Protein AF-A0ABD5VAQ7-F1 (afdb_monomer)

pLDDT: mean 76.34, std 19.85, range [26.92, 98.38]

Organism: NCBI:txid755308

Secondary structure (DSSP, 8-state):
--TTGGGS-TTSSGGG--HHHHHHHHHHHHHHHHHHHHTT-HHHHHHHHHHHHHHHHHHS-SSTTHHHHHHHHHHTSTTGGGGS-----TT--TT-SSSS-S--TTT--SS-TT--HHHHHHHHHHTTSEEEETTEEEE-HHHHHHHHHHHHHHTTS-HHHHHHHHHHH-TT-EEEEEEPSSSS-EEEEEE-SSS--TT-EEEEHHHHHHHHHHHHHHTTSS--HHHHHHHHHHHGGG--B-TTT-PBEEEEEHHHHH-----TTPPPPEEEEETTT--EEEEPPPP-

Structure (mmCIF, N/CA/C/O backbone):
data_AF-A0ABD5VAQ7-F1
#
_entry.id   AF-A0ABD5VAQ7-F1
#
loop_
_atom_site.group_PDB
_atom_site.id
_atom_site.type_symbol
_atom_site.label_atom_id
_atom_site.label_alt_id
_atom_site.label_comp_id
_atom_site.label_asym_id
_atom_site.label_entity_id
_atom_site.label_seq_id
_atom_site.pdbx_PDB_ins_code
_atom_site.Cartn_x
_atom_site.Cartn_y
_atom_site.Cartn_z
_atom_site.occupancy
_atom_site.B_iso_or_equiv
_atom_site.auth_seq_id
_atom_site.auth_comp_id
_atom_site.auth_asym_id
_atom_site.auth_atom_id
_atom_site.pdbx_PDB_model_num
ATOM 1 N N . MET A 1 1 ? 4.720 -16.099 31.825 1.00 48.62 1 MET A N 1
ATOM 2 C CA . MET A 1 1 ? 3.509 -15.572 31.164 1.00 48.62 1 MET A CA 1
ATOM 3 C C . MET A 1 1 ? 2.303 -16.233 31.787 1.00 48.62 1 MET A C 1
ATOM 5 O O . MET A 1 1 ? 2.219 -17.456 31.768 1.00 48.62 1 MET A O 1
ATOM 9 N N . THR A 1 2 ? 1.435 -15.457 32.428 1.00 49.31 2 THR A N 1
ATOM 10 C CA . THR A 1 2 ? 0.200 -16.003 33.009 1.00 49.31 2 THR A CA 1
ATOM 11 C C . THR A 1 2 ? -0.886 -16.067 31.932 1.00 49.31 2 THR A C 1
ATOM 13 O O . THR A 1 2 ? -0.838 -15.312 30.966 1.00 49.31 2 THR A O 1
ATOM 16 N N . THR A 1 3 ? -1.884 -16.942 32.076 1.00 55.59 3 THR A N 1
ATOM 17 C CA . THR A 1 3 ? -3.045 -17.029 31.162 1.00 55.59 3 THR A CA 1
ATOM 18 C C . THR A 1 3 ? -3.798 -15.701 30.997 1.00 55.59 3 THR A C 1
ATOM 20 O O . THR A 1 3 ? -4.505 -15.516 30.010 1.00 55.59 3 THR A O 1
ATOM 23 N N . PHE A 1 4 ? -3.621 -14.760 31.929 1.00 55.28 4 PHE A N 1
ATOM 24 C CA . PHE A 1 4 ? -4.172 -13.407 31.865 1.00 55.28 4 PHE A CA 1
ATOM 25 C C . PHE A 1 4 ? -3.427 -12.476 30.898 1.00 55.28 4 PHE A C 1
ATOM 27 O O . PHE A 1 4 ? -4.066 -11.598 30.322 1.00 55.28 4 PHE A O 1
ATOM 34 N N . ASP A 1 5 ? -2.124 -12.670 30.674 1.00 55.56 5 ASP A N 1
ATOM 35 C CA . ASP A 1 5 ? -1.350 -11.839 29.737 1.00 55.56 5 ASP A CA 1
ATOM 36 C C . ASP A 1 5 ? -1.709 -12.145 28.278 1.00 55.56 5 ASP A C 1
ATOM 38 O O . ASP A 1 5 ? -1.707 -11.247 27.448 1.00 55.56 5 ASP A O 1
ATOM 42 N N . ALA A 1 6 ? -2.102 -13.386 27.972 1.00 55.81 6 ALA A N 1
ATOM 43 C CA . ALA A 1 6 ? -2.509 -13.798 26.625 1.00 55.81 6 ALA A CA 1
ATOM 44 C C . ALA A 1 6 ? -3.876 -13.233 26.188 1.00 55.81 6 ALA A C 1
ATOM 46 O O . ALA A 1 6 ? -4.187 -13.210 25.001 1.00 55.81 6 ALA A O 1
ATOM 47 N N . LEU A 1 7 ? -4.714 -12.807 27.141 1.00 56.66 7 LEU A N 1
ATOM 48 C CA . LEU A 1 7 ? -6.025 -12.204 26.868 1.00 56.66 7 LEU A CA 1
ATOM 49 C C . LEU A 1 7 ? -5.978 -10.674 26.809 1.00 56.66 7 LEU A C 1
ATOM 51 O O . LEU A 1 7 ? -6.963 -10.061 26.386 1.00 56.66 7 LEU A O 1
ATOM 55 N N . ARG A 1 8 ? -4.869 -10.069 27.250 1.00 56.34 8 ARG A N 1
ATOM 56 C CA . ARG A 1 8 ? -4.641 -8.634 27.122 1.00 56.34 8 ARG A CA 1
ATOM 57 C C . ARG A 1 8 ? -4.043 -8.325 25.768 1.00 56.34 8 ARG A C 1
ATOM 59 O O . ARG A 1 8 ? -3.054 -8.927 25.367 1.00 56.34 8 ARG A O 1
ATOM 66 N N . ASP A 1 9 ? -4.619 -7.339 25.101 1.00 59.72 9 ASP A N 1
ATOM 67 C CA . ASP A 1 9 ? -4.000 -6.772 23.914 1.00 59.72 9 ASP A CA 1
ATOM 68 C C . ASP A 1 9 ? -3.126 -5.590 24.351 1.00 59.72 9 ASP A C 1
ATOM 70 O O . ASP A 1 9 ? -3.627 -4.532 24.751 1.00 59.72 9 ASP A O 1
ATOM 74 N N . ALA A 1 10 ? -1.807 -5.799 24.341 1.00 57.81 10 ALA A N 1
ATOM 75 C CA . ALA A 1 10 ? -0.829 -4.778 24.718 1.00 57.81 10 ALA A CA 1
ATOM 76 C C . ALA A 1 10 ? -0.921 -3.532 23.819 1.00 57.81 10 ALA A C 1
ATOM 78 O O . ALA A 1 10 ? -0.565 -2.445 24.261 1.00 57.81 10 ALA A O 1
ATOM 79 N N . ARG A 1 11 ? -1.487 -3.661 22.607 1.00 55.00 11 ARG A N 1
ATOM 80 C CA . ARG A 1 11 ? -1.718 -2.540 21.684 1.00 55.00 11 ARG A CA 1
ATOM 81 C C . ARG A 1 11 ? -2.770 -1.542 22.184 1.00 55.00 11 ARG A C 1
ATOM 83 O O . ARG A 1 11 ? -2.824 -0.430 21.679 1.00 55.00 11 ARG A O 1
ATOM 90 N N . TYR A 1 12 ? -3.610 -1.918 23.157 1.00 56.81 12 TYR A N 1
ATOM 91 C CA . TYR A 1 12 ? -4.757 -1.108 23.606 1.00 56.81 12 TYR A CA 1
ATOM 92 C C . TYR A 1 12 ? -4.877 -0.972 25.136 1.00 56.81 12 TYR A C 1
ATOM 94 O O . TYR A 1 12 ? -5.880 -0.469 25.654 1.00 56.81 12 TYR A O 1
ATOM 102 N N . THR A 1 13 ? -3.876 -1.430 25.890 1.00 59.69 13 THR A N 1
ATOM 103 C CA . THR A 1 13 ? -3.848 -1.387 27.360 1.00 59.69 13 THR A CA 1
ATOM 104 C C . THR A 1 13 ? -2.543 -0.754 27.861 1.00 59.69 13 THR A C 1
ATOM 106 O O . THR A 1 13 ? -1.582 -0.630 27.112 1.00 59.69 13 THR A O 1
ATOM 109 N N . GLY A 1 14 ? -2.497 -0.296 29.118 1.00 66.69 14 GLY A N 1
ATOM 110 C CA . GLY A 1 14 ? -1.301 0.357 29.675 1.00 66.69 14 GLY A CA 1
ATOM 111 C C . GLY A 1 14 ? -1.100 1.792 29.171 1.00 66.69 14 GLY A C 1
ATOM 112 O O . GLY A 1 14 ? -2.031 2.594 29.232 1.00 66.69 14 GLY A O 1
ATOM 113 N N . GLU A 1 15 ? 0.111 2.111 28.710 1.00 52.44 15 GLU A N 1
ATOM 114 C CA . GLU A 1 15 ? 0.500 3.445 28.216 1.00 52.44 15 GLU A CA 1
ATOM 115 C C . GLU A 1 15 ? -0.078 3.754 26.826 1.00 52.44 15 GLU A C 1
ATOM 117 O O . GLU A 1 15 ? -0.405 4.901 26.540 1.00 52.44 15 GLU A O 1
ATOM 122 N N . ALA A 1 16 ? -0.345 2.726 26.013 1.00 51.47 16 ALA A N 1
ATOM 123 C CA . ALA A 1 16 ? -1.011 2.843 24.711 1.00 51.47 16 ALA A CA 1
ATOM 124 C C . ALA A 1 16 ? -2.541 3.062 24.818 1.00 51.47 16 ALA A C 1
ATOM 126 O O . ALA A 1 16 ? -3.277 2.992 23.832 1.00 51.47 16 ALA A O 1
ATOM 127 N N . ARG A 1 17 ? -3.069 3.284 26.030 1.00 68.50 17 ARG A N 1
ATOM 128 C CA . ARG A 1 17 ? -4.511 3.365 26.284 1.00 68.50 17 ARG A CA 1
ATOM 129 C C . ARG A 1 17 ? -5.067 4.757 25.991 1.00 68.50 17 ARG A C 1
ATOM 131 O O . ARG A 1 17 ? -4.785 5.722 26.697 1.00 68.50 17 ARG A O 1
ATOM 138 N N . CYS A 1 18 ? -6.011 4.833 25.056 1.00 66.56 18 CYS A N 1
ATOM 139 C CA . CYS A 1 18 ? -6.803 6.042 24.842 1.00 66.56 18 CYS A CA 1
ATOM 140 C C . CYS A 1 18 ? -7.840 6.230 25.975 1.00 66.56 18 CYS A C 1
ATOM 142 O O . CYS A 1 18 ? -8.878 5.555 26.030 1.00 66.56 18 CYS A O 1
ATOM 144 N N . TRP A 1 19 ? -7.563 7.155 26.902 1.00 65.94 19 TRP A N 1
ATOM 145 C CA . TRP A 1 19 ? -8.470 7.526 28.001 1.00 65.94 19 TRP A CA 1
ATOM 146 C C . TRP A 1 19 ? -9.845 8.040 27.528 1.00 65.94 19 TRP A C 1
ATOM 148 O O . TRP A 1 19 ? -10.851 7.589 28.084 1.00 65.94 19 TRP A O 1
ATOM 158 N N . PRO A 1 20 ? -9.937 8.892 26.487 1.00 63.72 20 PRO A N 1
ATOM 159 C CA . PRO A 1 20 ? -11.220 9.308 25.915 1.00 63.72 20 PRO A CA 1
ATOM 160 C C . PRO A 1 20 ? -12.073 8.135 25.403 1.00 63.72 20 PRO A C 1
ATOM 162 O O . PRO A 1 20 ? -13.235 7.993 25.787 1.00 63.72 20 PRO A O 1
ATOM 165 N N . CYS A 1 21 ? -11.491 7.226 24.614 1.00 63.19 21 CYS A N 1
ATOM 166 C CA . CYS A 1 21 ? -12.191 6.035 24.114 1.00 63.19 21 CYS A CA 1
ATOM 167 C C . CYS A 1 21 ? -12.618 5.091 25.246 1.00 63.19 21 CYS A C 1
ATOM 169 O O . CYS A 1 21 ? -13.691 4.487 25.189 1.00 63.19 21 CYS A O 1
ATOM 171 N N . THR A 1 22 ? -11.812 4.989 26.305 1.00 70.94 22 THR A N 1
ATOM 172 C CA . THR A 1 22 ? -12.189 4.247 27.514 1.00 70.94 22 THR A CA 1
ATOM 173 C C . THR A 1 22 ? -13.429 4.856 28.162 1.00 70.94 22 THR A C 1
ATOM 175 O O . THR A 1 22 ? -14.359 4.124 28.495 1.00 70.94 22 THR A O 1
ATOM 178 N N . ALA A 1 23 ? -13.463 6.181 28.337 1.00 72.00 23 ALA A N 1
ATOM 179 C CA . ALA A 1 23 ? -14.591 6.867 28.958 1.00 72.00 23 ALA A CA 1
ATOM 180 C C . ALA A 1 23 ? -15.890 6.626 28.178 1.00 72.00 23 ALA A C 1
ATOM 182 O O . ALA A 1 23 ? -16.901 6.264 28.777 1.00 72.00 23 ALA A O 1
ATOM 183 N N . VAL A 1 24 ? -15.848 6.720 26.845 1.00 69.44 24 VAL A N 1
ATOM 184 C CA . VAL A 1 24 ? -17.006 6.428 25.986 1.00 69.44 24 VAL A CA 1
ATOM 185 C C . VAL A 1 24 ? -17.465 4.975 26.141 1.00 69.44 24 VAL A C 1
ATOM 187 O O . VAL A 1 24 ? -18.648 4.738 26.378 1.00 69.44 24 VAL A O 1
ATOM 190 N N . ASN A 1 25 ? -16.553 3.998 26.090 1.00 77.06 25 ASN A N 1
ATOM 191 C CA . ASN A 1 25 ? -16.905 2.587 26.290 1.00 77.06 25 ASN A CA 1
ATOM 192 C C . ASN A 1 25 ? -17.536 2.332 27.673 1.00 77.06 25 ASN A C 1
ATOM 194 O O . ASN A 1 25 ? -18.518 1.597 27.776 1.00 77.06 25 ASN A O 1
ATOM 198 N N . VAL A 1 26 ? -17.020 2.966 28.732 1.00 80.19 26 VAL A N 1
ATOM 199 C CA . VAL A 1 26 ? -17.596 2.876 30.084 1.00 80.19 26 VAL A CA 1
ATOM 200 C C . VAL A 1 26 ? -18.998 3.486 30.129 1.00 80.19 26 VAL A C 1
ATOM 202 O O . VAL A 1 26 ? -19.898 2.880 30.707 1.00 80.19 26 VAL A O 1
ATOM 205 N N . VAL A 1 27 ? -19.211 4.643 29.496 1.00 80.62 27 VAL A N 1
ATOM 206 C CA . VAL A 1 27 ? -20.528 5.298 29.425 1.00 80.62 27 VAL A CA 1
ATOM 207 C C . VAL A 1 27 ? -21.538 4.431 28.675 1.00 80.62 27 VAL A C 1
ATOM 209 O O . VAL A 1 27 ? -22.662 4.270 29.146 1.00 80.62 27 VAL A O 1
ATOM 212 N N . VAL A 1 28 ? -21.141 3.816 27.558 1.00 79.50 28 VAL A N 1
ATOM 213 C CA . VAL A 1 28 ? -22.002 2.896 26.797 1.00 79.50 28 VAL A CA 1
ATOM 214 C C . VAL A 1 28 ? -22.397 1.690 27.652 1.00 79.50 28 VAL A C 1
ATOM 216 O O . VAL A 1 28 ? -23.583 1.372 27.745 1.00 79.50 28 VAL A O 1
ATOM 219 N N . VAL A 1 29 ? -21.440 1.055 28.339 1.00 82.06 29 VAL A N 1
ATOM 220 C CA . VAL A 1 29 ? -21.737 -0.058 29.260 1.00 82.06 29 VAL A CA 1
ATOM 221 C C . VAL A 1 29 ? -22.683 0.395 30.370 1.00 82.06 29 VAL A C 1
ATOM 223 O O . VAL A 1 29 ? -23.674 -0.281 30.638 1.00 82.06 29 VAL A O 1
ATOM 226 N N . ALA A 1 30 ? -22.425 1.550 30.986 1.00 84.00 30 ALA A N 1
ATOM 227 C CA . ALA A 1 30 ? -23.266 2.087 32.051 1.00 84.00 30 ALA A CA 1
ATOM 228 C C . ALA A 1 30 ? -24.702 2.364 31.575 1.00 84.00 30 ALA A C 1
ATOM 230 O O . ALA A 1 30 ? -25.651 2.036 32.286 1.00 84.00 30 ALA A O 1
ATOM 231 N N . ALA A 1 31 ? -24.876 2.901 30.364 1.00 86.25 31 ALA A N 1
ATOM 232 C CA . ALA A 1 31 ? -26.187 3.160 29.777 1.00 86.25 31 ALA A CA 1
ATOM 233 C C . ALA A 1 31 ? -26.982 1.864 29.540 1.00 86.25 31 ALA A C 1
ATOM 235 O O . ALA A 1 31 ? -28.163 1.797 29.884 1.00 86.25 31 ALA A O 1
ATOM 236 N N . VAL A 1 32 ? -26.337 0.811 29.023 1.00 83.56 32 VAL A N 1
ATOM 237 C CA . VAL A 1 32 ? -26.976 -0.503 28.821 1.00 83.56 32 VAL A CA 1
ATOM 238 C C . VAL A 1 32 ? -27.345 -1.149 30.158 1.00 83.56 32 VAL A C 1
ATOM 240 O O . VAL A 1 32 ? -28.454 -1.661 30.312 1.00 83.56 32 VAL A O 1
ATOM 243 N N . VAL A 1 33 ? -26.451 -1.094 31.150 1.00 87.62 33 VAL A N 1
ATOM 244 C CA . VAL A 1 33 ? -26.710 -1.603 32.508 1.00 87.62 33 VAL A CA 1
ATOM 245 C C . VAL A 1 33 ? -27.895 -0.876 33.143 1.00 87.62 33 VAL A C 1
ATOM 247 O O . VAL A 1 33 ? -28.777 -1.528 33.703 1.00 87.62 33 VAL A O 1
ATOM 250 N N . LEU A 1 34 ? -27.955 0.452 33.015 1.00 88.50 34 LEU A N 1
ATOM 251 C CA . LEU A 1 34 ? -29.065 1.259 33.516 1.00 88.50 34 LEU A CA 1
ATOM 252 C C . LEU A 1 34 ? -30.381 0.888 32.824 1.00 88.50 34 LEU A C 1
ATOM 254 O O . LEU A 1 34 ? -31.371 0.641 33.506 1.00 88.50 34 LEU A O 1
ATOM 258 N N . ALA A 1 35 ? -30.392 0.781 31.493 1.00 87.56 35 ALA A N 1
ATOM 259 C CA . ALA A 1 35 ? -31.581 0.391 30.739 1.00 87.56 35 ALA A CA 1
ATOM 260 C C . ALA A 1 35 ? -32.116 -0.984 31.177 1.00 87.56 35 ALA A C 1
ATOM 262 O O . ALA A 1 35 ? -33.319 -1.139 31.373 1.00 87.56 35 ALA A O 1
ATOM 263 N N . LEU A 1 36 ? -31.229 -1.961 31.397 1.00 88.25 36 LEU A N 1
ATOM 264 C CA . LEU A 1 36 ? -31.590 -3.294 31.893 1.00 88.25 36 LEU A CA 1
ATOM 265 C C . LEU A 1 36 ? -32.109 -3.274 33.336 1.00 88.25 36 LEU A C 1
ATOM 267 O O . LEU A 1 36 ? -33.030 -4.023 33.666 1.00 88.25 36 LEU A O 1
ATOM 271 N N . ALA A 1 37 ? -31.542 -2.423 34.191 1.00 85.00 37 ALA A N 1
ATOM 272 C CA . ALA A 1 37 ? -32.024 -2.238 35.555 1.00 85.00 37 ALA A CA 1
ATOM 273 C C . ALA A 1 37 ? -33.434 -1.624 35.582 1.00 85.00 37 ALA A C 1
ATOM 275 O O . ALA A 1 37 ? -34.262 -2.060 36.374 1.00 85.00 37 ALA A O 1
ATOM 276 N N . LEU A 1 38 ? -33.733 -0.682 34.677 1.00 90.44 38 LEU A N 1
ATOM 277 C CA . LEU A 1 38 ? -35.053 -0.045 34.556 1.00 90.44 38 LEU A CA 1
ATOM 278 C C . LEU A 1 38 ? -36.170 -1.002 34.102 1.00 90.44 38 LEU A C 1
ATOM 280 O O . LEU A 1 38 ? -37.341 -0.697 34.302 1.00 90.44 38 LEU A O 1
ATOM 284 N N . VAL A 1 39 ? -35.827 -2.149 33.505 1.00 91.81 39 VAL A N 1
ATOM 285 C CA . VAL A 1 39 ? -36.778 -3.208 33.108 1.00 91.81 39 VAL A CA 1
ATOM 286 C C . VAL A 1 39 ? -36.712 -4.442 34.022 1.00 91.81 39 VAL A C 1
ATOM 288 O O . VAL A 1 39 ? -37.046 -5.552 33.599 1.00 91.81 39 VAL A O 1
ATOM 291 N N . ASP A 1 40 ? -36.232 -4.267 35.259 1.00 88.44 40 ASP A N 1
ATOM 292 C CA . ASP A 1 40 ? -36.107 -5.298 36.302 1.00 88.44 40 ASP A CA 1
ATOM 293 C C . ASP A 1 40 ? -35.242 -6.519 35.914 1.00 88.44 40 ASP A C 1
ATOM 295 O O . ASP A 1 40 ? -35.338 -7.603 36.496 1.00 88.44 40 ASP A O 1
ATOM 299 N N . ARG A 1 41 ? -34.322 -6.373 34.948 1.00 89.81 41 ARG A N 1
ATOM 300 C CA . ARG A 1 41 ? -33.396 -7.439 34.509 1.00 89.81 41 ARG A CA 1
ATOM 301 C C . ARG A 1 41 ? -32.062 -7.3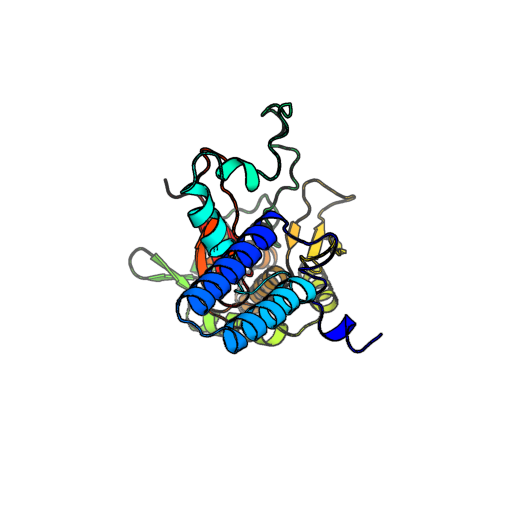91 35.256 1.00 89.81 41 ARG A C 1
ATOM 303 O O . ARG A 1 41 ? -30.995 -7.449 34.649 1.00 89.81 41 ARG A O 1
ATOM 310 N N . VAL A 1 42 ? -32.111 -7.333 36.585 1.00 84.69 42 VAL A N 1
ATOM 311 C CA . VAL A 1 42 ? -30.939 -7.071 37.447 1.00 84.69 42 VAL A CA 1
ATOM 312 C C . VAL A 1 42 ? -29.810 -8.096 37.268 1.00 84.69 42 VAL A C 1
ATOM 314 O O . VAL A 1 42 ? -28.645 -7.716 37.185 1.00 84.69 42 VAL A O 1
ATOM 317 N N . ALA A 1 43 ? -30.129 -9.388 37.141 1.00 84.69 43 ALA A N 1
ATOM 318 C CA . ALA A 1 43 ? -29.113 -10.426 36.927 1.00 84.69 43 ALA A CA 1
ATOM 319 C C . ALA A 1 43 ? -28.376 -10.261 35.584 1.00 84.69 43 ALA A C 1
ATOM 321 O O . ALA A 1 43 ? -27.159 -10.426 35.515 1.00 84.69 43 ALA A O 1
ATOM 322 N N . LEU A 1 44 ? -29.103 -9.883 34.526 1.00 82.62 44 LEU A N 1
ATOM 323 C CA . LEU A 1 44 ? -28.519 -9.607 33.215 1.00 82.62 44 LEU A CA 1
ATOM 324 C C . LEU A 1 44 ? -27.708 -8.305 33.237 1.00 82.62 44 LEU A C 1
ATOM 326 O O . LEU A 1 44 ? -26.617 -8.266 32.682 1.00 82.62 44 LEU A O 1
ATOM 330 N N . ALA A 1 45 ? -28.197 -7.272 33.929 1.00 80.31 45 ALA A N 1
ATOM 331 C CA . ALA A 1 45 ? -27.472 -6.019 34.126 1.00 80.31 45 ALA A CA 1
ATOM 332 C C . ALA A 1 45 ? -26.128 -6.251 34.839 1.00 80.31 45 ALA A C 1
ATOM 334 O O . ALA A 1 45 ? -25.101 -5.741 34.397 1.00 80.31 45 ALA A O 1
ATOM 335 N N . ALA A 1 46 ? -26.109 -7.080 35.889 1.00 83.62 46 ALA A N 1
ATOM 336 C CA . ALA A 1 46 ? -24.884 -7.453 36.594 1.00 83.62 46 ALA A CA 1
ATOM 337 C C . ALA A 1 46 ? -23.910 -8.233 35.693 1.00 83.62 46 ALA A C 1
ATOM 339 O O . ALA A 1 46 ? -22.717 -7.935 35.680 1.00 83.62 46 ALA A O 1
ATOM 340 N N . ALA A 1 47 ? -24.412 -9.184 34.896 1.00 83.94 47 ALA A N 1
ATOM 341 C CA . ALA A 1 47 ? -23.588 -9.917 33.936 1.00 83.94 47 ALA A CA 1
ATOM 342 C C . ALA A 1 47 ? -22.968 -8.982 32.882 1.00 83.94 47 ALA A C 1
ATOM 344 O O . ALA A 1 47 ? -21.765 -9.046 32.639 1.00 83.94 47 ALA A O 1
ATOM 345 N N . VAL A 1 48 ? -23.759 -8.066 32.311 1.00 84.50 48 VAL A N 1
ATOM 346 C CA . VAL A 1 48 ? -23.286 -7.070 31.334 1.00 84.50 48 VAL A CA 1
ATOM 347 C C . VAL A 1 48 ? -22.269 -6.115 31.956 1.00 84.50 48 VAL A C 1
ATOM 349 O O . VAL A 1 48 ? -21.262 -5.819 31.320 1.00 84.50 48 VAL A O 1
ATOM 352 N N . ALA A 1 49 ? -22.471 -5.677 33.201 1.00 84.38 49 ALA A N 1
ATOM 353 C CA . ALA A 1 49 ? -21.517 -4.823 33.902 1.00 84.38 49 ALA A CA 1
ATOM 354 C C . ALA A 1 49 ? -20.161 -5.520 34.097 1.00 84.38 49 ALA A C 1
ATOM 356 O O . ALA A 1 49 ? -19.121 -4.934 33.804 1.00 84.38 49 ALA A O 1
ATOM 357 N N . VAL A 1 50 ? -20.167 -6.780 34.548 1.00 85.06 50 VAL A N 1
ATOM 358 C CA . VAL A 1 50 ? -18.940 -7.561 34.776 1.00 85.06 50 VAL A CA 1
ATOM 359 C C . VAL A 1 50 ? -18.219 -7.846 33.460 1.00 85.06 50 VAL A C 1
ATOM 361 O O . VAL A 1 50 ? -17.020 -7.598 33.357 1.00 85.06 50 VAL A O 1
ATOM 364 N N . VAL A 1 51 ? -18.939 -8.319 32.440 1.00 82.69 51 VAL A N 1
ATOM 365 C CA . VAL A 1 51 ? -18.356 -8.621 31.123 1.00 82.69 51 VAL A CA 1
ATOM 366 C C . VAL A 1 51 ? -17.855 -7.348 30.442 1.00 82.69 51 VAL A C 1
ATOM 368 O O . VAL A 1 51 ? -16.746 -7.338 29.917 1.00 82.69 51 VAL A O 1
ATOM 371 N N . GLY A 1 52 ? -18.625 -6.260 30.498 1.00 79.69 52 GLY A N 1
ATOM 372 C CA . GLY A 1 52 ? -18.246 -4.965 29.939 1.00 79.69 52 GLY A CA 1
ATOM 373 C C . GLY A 1 52 ? -17.011 -4.383 30.623 1.00 79.69 52 GLY A C 1
ATOM 374 O O . GLY A 1 52 ? -16.066 -3.992 29.945 1.00 79.69 52 GLY A O 1
ATOM 375 N N . ALA A 1 53 ? -16.958 -4.398 31.957 1.00 80.31 53 ALA A N 1
ATOM 376 C CA . ALA A 1 53 ? -15.785 -3.948 32.705 1.00 80.31 53 ALA A CA 1
ATOM 377 C C . ALA A 1 53 ? -14.544 -4.802 32.398 1.00 80.31 53 ALA A C 1
ATOM 379 O O . ALA A 1 53 ? -13.461 -4.254 32.198 1.00 80.31 53 ALA A O 1
ATOM 380 N N . LEU A 1 54 ? -14.701 -6.127 32.297 1.00 79.50 54 LEU A N 1
ATOM 381 C CA . LEU A 1 54 ? -13.619 -7.031 31.900 1.00 79.50 54 LEU A CA 1
ATOM 382 C C . LEU A 1 54 ? -13.152 -6.773 30.464 1.00 79.50 54 LEU A C 1
ATOM 384 O O . LEU A 1 54 ? -11.950 -6.788 30.223 1.00 79.50 54 LEU A O 1
ATOM 388 N N . ALA A 1 55 ? -14.057 -6.485 29.527 1.00 75.56 55 ALA A N 1
ATOM 389 C CA . ALA A 1 55 ? -13.706 -6.128 28.153 1.00 75.56 55 ALA A CA 1
ATOM 390 C C . ALA A 1 55 ? -12.933 -4.798 28.091 1.00 75.56 55 ALA A C 1
ATOM 392 O O . ALA A 1 55 ? -11.851 -4.747 27.506 1.00 75.56 55 ALA A O 1
ATOM 393 N N . VAL A 1 56 ? -13.402 -3.757 28.793 1.00 75.75 56 VAL A N 1
ATOM 394 C CA . VAL A 1 56 ? -12.679 -2.476 28.919 1.00 75.75 56 VAL A CA 1
ATOM 395 C C . VAL A 1 56 ? -11.305 -2.653 29.579 1.00 75.75 56 VAL A C 1
ATOM 397 O O . VAL A 1 56 ? -10.357 -1.949 29.226 1.00 75.75 56 VAL A O 1
ATOM 400 N N . TRP A 1 57 ? -11.181 -3.561 30.551 1.00 70.56 57 TRP A N 1
ATOM 401 C CA . TRP A 1 57 ? -9.943 -3.777 31.304 1.00 70.56 57 TRP A CA 1
ATOM 402 C C . TRP A 1 57 ? -8.923 -4.657 30.569 1.00 70.56 57 TRP A C 1
ATOM 404 O O . TRP A 1 57 ? -7.729 -4.377 30.632 1.00 70.56 57 TRP A O 1
ATOM 414 N N . LEU A 1 58 ? -9.373 -5.702 29.867 1.00 68.25 58 LEU A N 1
ATOM 415 C CA . LEU A 1 58 ? -8.500 -6.624 29.131 1.00 68.25 58 LEU A CA 1
ATOM 416 C C . LEU A 1 58 ? -8.163 -6.124 27.724 1.00 68.25 58 LEU A C 1
ATOM 418 O O . LEU A 1 58 ? -7.052 -6.349 27.258 1.00 68.25 58 LEU A O 1
ATOM 422 N N . ARG A 1 59 ? -9.102 -5.461 27.042 1.00 66.00 59 ARG A N 1
ATOM 423 C CA . ARG A 1 59 ? -8.946 -5.066 25.633 1.00 66.00 59 ARG A CA 1
ATOM 424 C C . ARG A 1 59 ? -8.975 -3.564 25.387 1.00 66.00 59 ARG A C 1
ATOM 426 O O . ARG A 1 59 ? -8.667 -3.141 24.287 1.00 66.00 59 ARG A O 1
ATOM 433 N N . GLY A 1 60 ? -9.344 -2.751 26.376 1.00 61.81 60 GLY A N 1
ATOM 434 C CA . GLY A 1 60 ? -9.450 -1.297 26.203 1.00 61.81 60 GLY A CA 1
ATOM 435 C C . GLY A 1 60 ? -10.741 -0.827 25.516 1.00 61.81 60 GLY A C 1
ATOM 436 O O . GLY A 1 60 ? -11.002 0.374 25.494 1.00 61.81 60 GLY A O 1
ATOM 437 N N . TYR A 1 61 ? -11.583 -1.741 25.023 1.00 61.75 61 TYR A N 1
ATOM 438 C CA . TYR A 1 61 ? -12.844 -1.442 24.338 1.00 61.75 61 TYR A CA 1
ATOM 439 C C . TYR A 1 61 ? -13.907 -2.524 24.590 1.00 61.75 61 TYR A C 1
ATOM 441 O O . TYR A 1 61 ? -13.593 -3.685 24.851 1.00 61.75 61 TYR A O 1
ATOM 449 N N . VAL A 1 62 ? -15.181 -2.131 24.513 1.00 56.06 62 VAL A N 1
ATOM 450 C CA . VAL A 1 62 ? -16.354 -3.034 24.534 1.00 56.06 62 VAL A CA 1
ATOM 451 C C . VAL A 1 62 ? -16.940 -3.161 23.134 1.00 56.06 62 VAL A C 1
ATOM 453 O O . VAL A 1 62 ? -17.428 -4.225 22.765 1.00 56.06 62 VAL A O 1
ATOM 456 N N . VAL A 1 63 ? -16.834 -2.091 22.343 1.00 56.69 63 VAL A N 1
ATOM 457 C CA . VAL A 1 63 ? -17.168 -2.060 20.921 1.00 56.69 63 VAL A CA 1
ATOM 458 C C . VAL A 1 63 ? -15.869 -1.781 20.156 1.00 56.69 63 VAL A C 1
ATOM 460 O O . VAL A 1 63 ? -15.287 -0.711 20.357 1.00 56.69 63 VAL A O 1
ATOM 463 N N . PRO A 1 64 ? -15.366 -2.713 19.324 1.00 50.84 64 PRO A N 1
ATOM 464 C CA . PRO A 1 64 ? -14.240 -2.407 18.444 1.00 50.84 64 PRO A CA 1
ATOM 465 C C . PRO A 1 64 ? -14.606 -1.214 17.545 1.00 50.84 64 PRO A C 1
ATOM 467 O O . PRO A 1 64 ? -15.779 -0.994 17.250 1.00 50.84 64 PRO A O 1
ATOM 470 N N . PHE A 1 65 ? -13.617 -0.421 17.128 1.00 52.44 65 PHE A N 1
ATOM 471 C CA . PHE A 1 65 ? -13.814 0.776 16.293 1.00 52.44 65 PHE A CA 1
ATOM 472 C C . PHE A 1 65 ? -14.497 1.983 16.963 1.00 52.44 65 PHE A C 1
ATOM 474 O O . PHE A 1 65 ? -14.970 2.876 16.261 1.00 52.44 65 PHE A O 1
ATOM 481 N N . THR A 1 66 ? -14.478 2.109 18.301 1.00 55.41 66 THR A N 1
ATOM 482 C CA . THR A 1 66 ? -14.829 3.387 18.965 1.00 55.41 66 THR A CA 1
ATOM 483 C C . THR A 1 66 ? -14.161 4.630 18.352 1.00 55.41 66 THR A C 1
ATOM 485 O O . THR A 1 66 ? -14.859 5.631 18.235 1.00 55.41 66 THR A O 1
ATOM 488 N N . PRO A 1 67 ? -12.900 4.608 17.870 1.00 55.22 67 PRO A N 1
ATOM 489 C CA . PRO A 1 67 ? -12.309 5.754 17.168 1.00 55.22 67 PRO A CA 1
ATOM 490 C C . PRO A 1 67 ? -13.073 6.216 15.913 1.00 55.22 67 PRO A C 1
ATOM 492 O O . PRO A 1 67 ? -13.023 7.395 15.587 1.00 55.22 67 PRO A O 1
ATOM 495 N N . ARG A 1 68 ? -13.839 5.340 15.241 1.00 54.94 68 ARG A N 1
ATOM 496 C CA . ARG A 1 68 ? -14.614 5.690 14.033 1.00 54.94 68 ARG A CA 1
ATOM 497 C C . ARG A 1 68 ? -15.901 6.480 14.337 1.00 54.94 68 ARG A C 1
ATOM 499 O O . ARG A 1 68 ? -16.427 7.170 13.461 1.00 54.94 68 ARG A O 1
ATOM 506 N N . PHE A 1 69 ? -16.439 6.392 15.560 1.00 59.91 69 PHE A N 1
ATOM 507 C CA . PHE A 1 69 ? -17.713 7.042 15.925 1.00 59.91 69 PHE A CA 1
ATOM 508 C C . PHE A 1 69 ? -17.673 7.897 17.199 1.00 59.91 69 PHE A C 1
ATOM 510 O O . PHE A 1 69 ? -18.473 8.823 17.328 1.00 59.91 69 PHE A O 1
ATOM 517 N N . ALA A 1 70 ? -16.755 7.639 18.132 1.00 60.28 70 ALA A N 1
ATOM 518 C CA . ALA A 1 70 ? -16.618 8.407 19.369 1.00 60.28 70 ALA A CA 1
ATOM 519 C C . ALA A 1 70 ? -16.335 9.900 19.121 1.00 60.28 70 ALA A C 1
ATOM 521 O O . ALA A 1 70 ? -16.988 10.709 19.782 1.00 60.28 70 ALA A O 1
ATOM 522 N N . PRO A 1 71 ? -15.484 10.301 18.151 1.00 58.19 71 PRO A N 1
ATOM 523 C CA . PRO A 1 71 ? -15.291 11.717 17.838 1.00 58.19 71 PRO A CA 1
ATOM 524 C C . PRO A 1 71 ? -16.587 12.396 17.386 1.00 58.19 71 PRO A C 1
ATOM 526 O O . PRO A 1 71 ? -16.909 13.475 17.867 1.00 58.19 71 PRO A O 1
ATOM 529 N N . ARG A 1 72 ? -17.395 11.729 16.548 1.00 62.53 72 ARG A N 1
ATOM 530 C CA . ARG A 1 72 ? -18.702 12.242 16.090 1.00 62.53 72 ARG A CA 1
ATOM 531 C C . ARG A 1 72 ? -19.694 12.393 17.250 1.00 62.53 72 ARG A C 1
ATOM 533 O O . ARG A 1 72 ? -20.413 13.384 17.327 1.00 62.53 72 ARG A O 1
ATOM 540 N N . LEU A 1 73 ? -19.710 11.429 18.172 1.00 61.34 73 LEU A N 1
ATOM 541 C CA . LEU A 1 73 ? -20.583 11.456 19.349 1.00 61.34 73 LEU A CA 1
ATOM 542 C C . LEU A 1 73 ? -20.188 12.564 20.335 1.00 61.34 73 LEU A C 1
ATOM 544 O O . LEU A 1 73 ? -21.054 13.189 20.941 1.00 61.34 73 LEU A O 1
ATOM 548 N N . VAL A 1 74 ? -18.887 12.805 20.502 1.00 61.88 74 VAL A N 1
ATOM 549 C CA . VAL A 1 74 ? -18.372 13.795 21.452 1.00 61.88 74 VAL A CA 1
ATOM 550 C C . VAL A 1 74 ? -18.357 15.208 20.859 1.00 61.88 74 VAL A C 1
ATOM 552 O O . VAL A 1 74 ? -18.631 16.150 21.593 1.00 61.88 74 VAL A O 1
ATOM 555 N N . ALA A 1 75 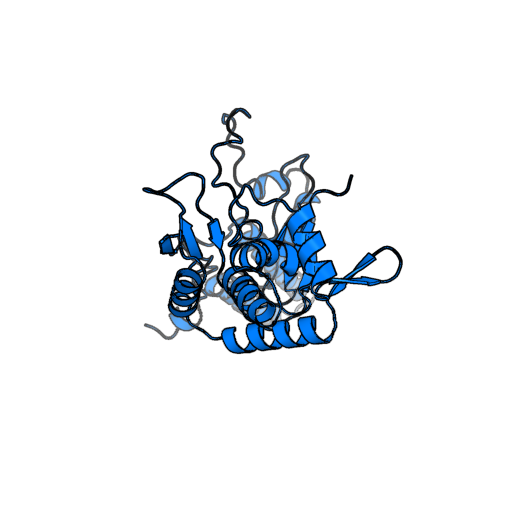? -18.154 15.370 19.548 1.00 58.78 75 ALA A N 1
ATOM 556 C CA . ALA A 1 75 ? -18.337 16.647 18.847 1.00 58.78 75 ALA A CA 1
ATOM 557 C C . ALA A 1 75 ? -19.793 17.152 18.910 1.00 58.78 75 ALA A C 1
ATOM 559 O O . ALA A 1 75 ? -20.044 18.351 18.867 1.00 58.78 75 ALA A O 1
ATOM 560 N N . ALA A 1 76 ? -20.768 16.251 19.074 1.00 61.00 76 ALA A N 1
ATOM 561 C CA . ALA A 1 76 ? -22.162 16.623 19.316 1.00 61.00 76 ALA A CA 1
ATOM 562 C C . ALA A 1 76 ? -22.417 17.179 20.737 1.00 61.00 76 ALA A C 1
ATOM 564 O O . ALA A 1 76 ? -23.501 17.701 21.007 1.00 61.00 76 ALA A O 1
ATOM 565 N N . VAL A 1 77 ? -21.445 17.074 21.653 1.00 62.00 77 VAL A N 1
ATOM 566 C CA . VAL A 1 77 ? -21.520 17.604 23.021 1.00 62.00 77 VAL A CA 1
ATOM 567 C C . VAL A 1 77 ? -20.737 18.921 23.092 1.00 62.00 77 VAL A C 1
ATOM 569 O O . VAL A 1 77 ? -19.547 18.924 22.779 1.00 62.00 77 VAL A O 1
ATOM 572 N N . PRO A 1 78 ? -21.339 20.038 23.551 1.00 55.16 78 PRO A N 1
ATOM 573 C CA . PRO A 1 78 ? -20.648 21.326 23.622 1.00 55.16 78 PRO A CA 1
ATOM 574 C C . PRO A 1 78 ? -19.328 21.244 24.408 1.00 55.16 78 PRO A C 1
ATOM 576 O O . PRO A 1 78 ? -19.336 20.952 25.606 1.00 55.16 78 PRO A O 1
ATOM 579 N N . GLY A 1 79 ? -18.195 21.515 23.747 1.00 58.72 79 GLY A N 1
ATOM 580 C CA . GLY A 1 79 ? -16.858 21.485 24.352 1.00 58.72 79 GLY A CA 1
ATOM 581 C C . GLY A 1 79 ? -16.192 20.105 24.403 1.00 58.72 79 GLY A C 1
ATOM 582 O O . GLY A 1 79 ? -15.090 19.992 24.944 1.00 58.72 79 GLY A O 1
ATOM 583 N N . GLY A 1 80 ? -16.824 19.072 23.841 1.00 55.53 80 GLY A N 1
ATOM 584 C CA . GLY A 1 80 ? -16.280 17.717 23.774 1.00 55.53 80 GLY A CA 1
ATOM 585 C C . GLY A 1 80 ? -15.078 17.581 22.834 1.00 55.53 80 GLY A C 1
ATOM 586 O O . GLY A 1 80 ? -14.198 16.759 23.078 1.00 55.53 80 GLY A O 1
ATOM 587 N N . GLU A 1 81 ? -14.980 18.433 21.815 1.00 57.94 81 GLU A N 1
ATOM 588 C CA . GLU A 1 81 ? -13.857 18.470 20.867 1.00 57.94 81 GLU A CA 1
ATOM 589 C C . GLU A 1 81 ? -12.479 18.655 21.531 1.00 57.94 81 GLU A C 1
ATOM 591 O O . GLU A 1 81 ? -11.488 18.099 21.067 1.00 57.94 81 GLU A O 1
ATOM 596 N N . ARG A 1 82 ? -12.412 19.324 22.690 1.00 58.06 82 ARG A N 1
ATOM 597 C CA . ARG A 1 82 ? -11.163 19.515 23.454 1.00 58.06 82 ARG A CA 1
ATOM 598 C C . ARG A 1 82 ? -10.640 18.245 24.126 1.00 58.06 82 ARG A C 1
ATOM 600 O O . ARG A 1 82 ? -9.490 18.209 24.544 1.00 58.06 82 ARG A O 1
ATOM 607 N N . LEU A 1 83 ? -11.480 17.220 24.283 1.00 54.91 83 LEU A N 1
ATOM 608 C CA . LEU A 1 83 ? -11.099 15.952 24.918 1.00 54.91 83 LEU A CA 1
ATOM 609 C C . LEU A 1 83 ? -10.334 15.023 23.965 1.00 54.91 83 LEU A C 1
ATOM 611 O O . LEU A 1 83 ? -9.697 14.082 24.434 1.00 54.91 83 LEU A O 1
ATOM 615 N N . PHE A 1 84 ? -10.401 15.290 22.658 1.00 55.12 84 PHE A N 1
ATOM 616 C CA . PHE A 1 84 ? -9.691 14.560 21.601 1.00 55.12 84 PHE A CA 1
ATOM 617 C C . PHE A 1 84 ? -8.598 15.404 20.932 1.00 55.12 84 PHE A C 1
ATOM 619 O O . PHE A 1 84 ? -7.950 14.936 20.001 1.00 55.12 84 PHE A O 1
ATOM 626 N N . ASP A 1 85 ? -8.372 16.629 21.414 1.00 53.16 85 ASP A N 1
ATOM 627 C CA . ASP A 1 85 ? -7.292 17.498 20.957 1.00 53.16 85 ASP A CA 1
ATOM 628 C C . ASP A 1 85 ? -5.958 16.978 21.511 1.00 53.16 85 ASP A C 1
ATOM 630 O O . ASP A 1 85 ? -5.490 17.348 22.592 1.00 53.16 85 ASP A O 1
ATOM 634 N N . HIS A 1 86 ? -5.359 16.038 20.785 1.00 46.50 86 HIS A N 1
ATOM 635 C CA . HIS A 1 86 ? -4.000 15.586 21.029 1.00 46.50 86 HIS A CA 1
ATOM 636 C C . HIS A 1 86 ? -3.008 16.606 20.446 1.00 46.50 86 HIS A C 1
ATOM 638 O O . HIS A 1 86 ? -2.310 16.333 19.480 1.00 46.50 86 HIS A O 1
ATOM 644 N N . GLY A 1 87 ? -2.922 17.778 21.083 1.00 37.78 87 GLY A N 1
ATOM 645 C CA . GLY A 1 87 ? -1.715 18.601 21.078 1.00 37.78 87 GLY A CA 1
ATOM 646 C C . GLY A 1 87 ? -1.623 19.734 20.055 1.00 37.78 87 GLY A C 1
ATOM 647 O O . GLY A 1 87 ? -0.637 19.803 19.332 1.00 37.78 87 GLY A O 1
ATOM 648 N N . ASN A 1 88 ? -2.497 20.740 20.140 1.00 34.84 88 ASN A N 1
ATOM 649 C CA . ASN A 1 88 ? -2.020 22.125 20.055 1.00 34.84 88 ASN A CA 1
ATOM 650 C C . ASN A 1 88 ? -1.743 22.645 21.471 1.00 34.84 88 ASN A C 1
ATOM 652 O O . ASN A 1 88 ? -2.576 23.298 22.099 1.00 34.84 88 ASN A O 1
ATOM 656 N N . ALA A 1 89 ? -0.552 22.351 21.999 1.00 30.25 89 ALA A N 1
ATOM 657 C CA . ALA A 1 89 ? -0.039 23.141 23.112 1.00 30.25 89 ALA A CA 1
ATOM 658 C C . ALA A 1 89 ? 0.076 24.603 22.625 1.00 30.25 89 ALA A C 1
ATOM 660 O O . ALA A 1 89 ? 0.713 24.836 21.594 1.00 30.25 89 ALA A O 1
ATOM 661 N N . PRO A 1 90 ? -0.539 25.591 23.300 1.00 30.61 90 PRO A N 1
ATOM 662 C CA . PRO A 1 90 ? -0.464 26.977 22.858 1.00 30.61 90 PRO A CA 1
ATOM 663 C C . PRO A 1 90 ? 0.987 27.447 23.006 1.00 30.61 90 PRO A C 1
ATOM 665 O O . PRO A 1 90 ? 1.485 27.569 24.125 1.00 30.61 90 PRO A O 1
ATOM 668 N N . GLY A 1 91 ? 1.673 27.652 21.878 1.00 31.03 91 GLY A N 1
ATOM 669 C CA . GLY A 1 91 ? 3.070 28.096 21.845 1.00 31.03 91 GLY A CA 1
ATOM 670 C C . GLY A 1 91 ? 3.979 27.445 20.797 1.00 31.03 91 GLY A C 1
ATOM 671 O O . GLY A 1 91 ? 5.168 27.741 20.805 1.00 31.03 91 GLY A O 1
ATOM 672 N N . ARG A 1 92 ? 3.482 26.576 19.905 1.00 27.95 92 ARG A N 1
ATOM 673 C CA . ARG A 1 92 ? 4.214 26.259 18.667 1.00 27.95 92 ARG A CA 1
ATOM 674 C C . ARG A 1 92 ? 3.665 27.105 17.535 1.00 27.95 92 ARG A C 1
ATOM 676 O O . ARG A 1 92 ? 2.609 26.818 16.977 1.00 27.95 92 ARG A O 1
ATOM 683 N N . ASP A 1 93 ? 4.380 28.188 17.283 1.00 26.92 93 ASP A N 1
ATOM 684 C CA . ASP A 1 93 ? 4.166 29.055 16.144 1.00 26.92 93 ASP A CA 1
ATOM 685 C C . ASP A 1 93 ? 4.270 28.255 14.842 1.00 26.92 93 ASP A C 1
ATOM 687 O O . ASP A 1 93 ? 5.018 27.285 14.714 1.00 26.92 93 ASP A O 1
ATOM 691 N N . ARG A 1 94 ? 3.457 28.676 13.881 1.00 31.22 94 ARG A N 1
ATOM 692 C CA . ARG A 1 94 ? 3.189 28.060 12.580 1.00 31.22 94 ARG A CA 1
ATOM 693 C C . ARG A 1 94 ? 4.345 28.280 11.587 1.00 31.22 94 ARG A C 1
ATOM 695 O O . ARG A 1 94 ? 4.096 28.560 10.420 1.00 31.22 94 ARG A O 1
ATOM 702 N N . GLU A 1 95 ? 5.586 28.202 12.068 1.00 27.45 95 GLU A N 1
ATOM 703 C CA . GLU A 1 95 ? 6.804 28.563 11.325 1.00 27.45 95 GLU A CA 1
ATOM 704 C C . GLU A 1 95 ? 7.792 27.393 11.149 1.00 27.45 95 GLU A C 1
ATOM 706 O O . GLU A 1 95 ? 8.849 27.561 10.558 1.00 27.45 95 GLU A O 1
ATOM 711 N N . THR A 1 96 ? 7.425 26.181 11.572 1.00 31.09 96 THR A N 1
ATOM 712 C CA . THR A 1 96 ? 8.175 24.945 11.290 1.00 31.09 96 THR A CA 1
ATOM 713 C C . THR A 1 96 ? 7.252 23.879 10.703 1.00 31.09 96 THR A C 1
ATOM 715 O O . THR A 1 96 ? 6.896 22.896 11.346 1.00 31.09 96 THR A O 1
ATOM 718 N N . ALA A 1 97 ? 6.825 24.096 9.457 1.00 32.44 97 ALA A N 1
ATOM 719 C CA . ALA A 1 97 ? 6.248 23.038 8.621 1.00 32.44 97 ALA A CA 1
ATOM 720 C C . ALA A 1 97 ? 7.332 22.174 7.934 1.00 32.44 97 ALA A C 1
ATOM 722 O O . ALA A 1 97 ? 6.997 21.159 7.338 1.00 32.44 97 ALA A O 1
ATOM 723 N N . ASP A 1 98 ? 8.613 22.542 8.068 1.00 29.02 98 ASP A N 1
ATOM 724 C CA . ASP A 1 98 ? 9.763 21.852 7.456 1.00 29.02 98 ASP A CA 1
ATOM 725 C C . ASP A 1 98 ? 10.443 20.805 8.367 1.00 29.02 98 ASP A C 1
ATOM 727 O O . ASP A 1 98 ? 11.371 20.132 7.931 1.00 29.02 98 ASP A O 1
ATOM 731 N N . ASP A 1 99 ? 9.988 20.631 9.616 1.00 30.31 99 ASP A N 1
ATOM 732 C CA . ASP A 1 99 ? 10.645 19.760 10.616 1.00 30.31 99 ASP A CA 1
ATOM 733 C C . ASP A 1 99 ? 9.811 18.526 11.032 1.00 30.31 99 ASP A C 1
ATOM 735 O O . ASP A 1 99 ? 10.128 17.849 12.014 1.00 30.31 99 ASP A O 1
ATOM 739 N N . ALA A 1 100 ? 8.736 18.199 10.306 1.00 29.20 100 ALA A N 1
ATOM 740 C CA . ALA A 1 100 ? 8.134 16.866 10.387 1.00 29.20 100 ALA A CA 1
ATOM 741 C C . ALA A 1 100 ? 8.926 15.920 9.466 1.00 29.20 100 ALA A C 1
ATOM 743 O O . ALA A 1 100 ? 9.275 16.347 8.364 1.00 29.20 100 ALA A O 1
ATOM 744 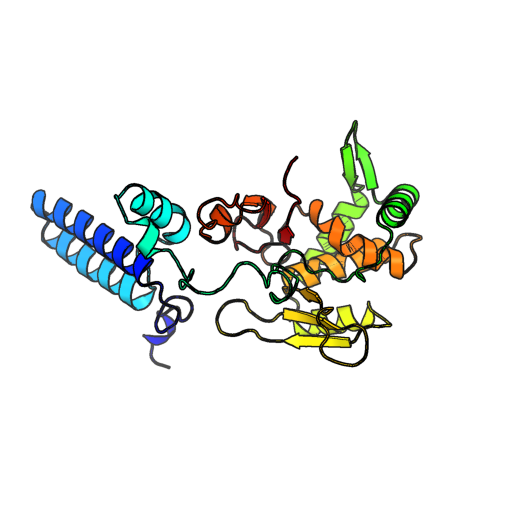N N . PRO A 1 101 ? 9.212 14.657 9.847 1.00 32.06 101 PRO A N 1
ATOM 745 C CA . PRO A 1 101 ? 9.770 13.700 8.898 1.00 32.06 101 PRO A CA 1
ATOM 746 C C . PRO A 1 101 ? 8.850 13.661 7.672 1.00 32.06 101 PRO A C 1
ATOM 748 O O . PRO A 1 101 ? 7.658 13.364 7.778 1.00 32.06 101 PRO A O 1
ATOM 751 N N . ALA A 1 102 ? 9.394 14.088 6.533 1.00 32.62 102 ALA A N 1
ATOM 752 C CA . ALA A 1 102 ? 8.670 14.236 5.285 1.00 32.62 102 ALA A CA 1
ATOM 753 C C . ALA A 1 102 ? 8.214 12.854 4.801 1.00 32.62 102 ALA A C 1
ATOM 755 O O . ALA A 1 102 ? 8.993 12.091 4.235 1.00 32.62 102 ALA A O 1
ATOM 756 N N . GLY A 1 103 ? 6.951 12.540 5.075 1.00 39.03 103 GLY A N 1
ATOM 757 C CA . GLY A 1 103 ? 6.278 11.331 4.628 1.00 39.03 103 GLY A CA 1
ATOM 758 C C . GLY A 1 103 ? 5.256 10.875 5.656 1.00 39.03 103 GLY A C 1
ATOM 759 O O . GLY A 1 103 ? 5.578 10.216 6.642 1.00 39.03 103 GLY A O 1
ATOM 760 N N . THR A 1 104 ? 3.977 11.163 5.414 1.00 49.62 104 THR A N 1
ATOM 761 C CA . THR A 1 104 ? 2.941 10.330 6.028 1.00 49.62 104 THR A CA 1
ATOM 762 C C . THR A 1 104 ? 3.208 8.887 5.567 1.00 49.62 104 THR A C 1
ATOM 764 O O . THR A 1 104 ? 3.560 8.687 4.415 1.00 49.62 104 THR A O 1
ATOM 767 N N . ALA A 1 105 ? 3.090 7.875 6.435 1.00 50.91 105 ALA A N 1
ATOM 768 C CA . ALA A 1 105 ? 3.403 6.454 6.162 1.00 50.91 105 ALA A CA 1
ATOM 769 C C . ALA A 1 105 ? 2.870 5.813 4.841 1.00 50.91 105 ALA A C 1
ATOM 771 O O . ALA A 1 105 ? 3.138 4.641 4.602 1.00 50.91 105 ALA A O 1
ATOM 772 N N . GLY A 1 106 ? 2.084 6.531 4.023 1.00 55.47 106 GLY A N 1
ATOM 773 C CA . GLY A 1 106 ? 1.663 6.125 2.676 1.00 55.47 106 GLY A CA 1
ATOM 774 C C . GLY A 1 106 ? 2.284 6.921 1.513 1.00 55.47 106 GLY A C 1
ATOM 775 O O . GLY A 1 106 ? 2.067 6.534 0.374 1.00 55.47 106 GLY A O 1
ATOM 776 N N . ASP A 1 107 ? 3.038 7.993 1.758 1.00 70.50 107 ASP A N 1
ATOM 777 C CA . ASP A 1 107 ? 3.573 8.897 0.721 1.00 70.50 107 ASP A CA 1
ATOM 778 C C . ASP A 1 107 ? 5.040 8.591 0.355 1.00 70.50 107 ASP A C 1
ATOM 780 O O . ASP A 1 107 ? 5.484 8.778 -0.777 1.00 70.50 107 ASP A O 1
ATOM 784 N N . ALA A 1 108 ? 5.794 8.012 1.297 1.00 83.31 108 ALA A N 1
ATOM 785 C CA . ALA A 1 108 ? 7.131 7.499 1.014 1.00 83.31 108 ALA A CA 1
ATOM 786 C C . ALA A 1 108 ? 7.082 6.427 -0.093 1.00 83.31 108 ALA A C 1
ATOM 788 O O . ALA A 1 108 ? 6.160 5.607 -0.134 1.00 83.31 108 ALA A O 1
ATOM 789 N N . ASN A 1 109 ? 8.080 6.438 -0.979 1.00 88.06 109 ASN A N 1
ATOM 790 C CA . ASN A 1 109 ? 8.247 5.476 -2.068 1.00 88.06 109 ASN A CA 1
ATOM 791 C C . ASN A 1 109 ? 9.732 5.147 -2.302 1.00 88.06 109 ASN A C 1
ATOM 793 O O . ASN A 1 109 ? 10.630 5.816 -1.787 1.00 88.06 109 ASN A O 1
ATOM 797 N N . LEU A 1 110 ? 9.986 4.097 -3.078 1.00 89.00 110 LEU A N 1
ATOM 798 C CA . LEU A 1 110 ? 11.305 3.641 -3.490 1.00 89.00 110 LEU A CA 1
ATOM 799 C C . LEU A 1 110 ? 11.977 4.605 -4.461 1.00 89.00 110 LEU A C 1
ATOM 801 O O . LEU A 1 110 ? 13.179 4.471 -4.647 1.00 89.00 110 LEU A O 1
ATOM 805 N N . ALA A 1 111 ? 11.282 5.542 -5.100 1.00 85.88 111 ALA A N 1
ATOM 806 C CA . ALA A 1 111 ? 11.880 6.412 -6.104 1.00 85.88 111 ALA A CA 1
ATOM 807 C C . ALA A 1 111 ? 12.737 7.535 -5.481 1.00 85.88 111 ALA A C 1
ATOM 809 O O . ALA A 1 111 ? 12.512 7.953 -4.343 1.00 85.88 111 ALA A O 1
ATOM 810 N N . PRO A 1 112 ? 13.766 8.036 -6.190 1.00 79.81 112 PRO A N 1
ATOM 811 C CA . PRO A 1 112 ? 14.373 9.328 -5.876 1.00 79.81 112 PRO A CA 1
ATOM 812 C C . PRO A 1 112 ? 13.346 10.469 -5.979 1.00 79.81 112 PRO A C 1
ATOM 814 O O . PRO A 1 112 ? 12.341 10.351 -6.676 1.00 79.81 112 PRO A O 1
ATOM 817 N N . ARG A 1 113 ? 13.596 11.601 -5.309 1.00 72.50 113 ARG A N 1
ATOM 818 C CA . ARG A 1 113 ? 12.649 12.736 -5.291 1.00 72.50 113 ARG A CA 1
ATOM 819 C C . ARG A 1 113 ? 12.611 13.547 -6.592 1.00 72.50 113 ARG A C 1
ATOM 821 O O . ARG A 1 113 ? 11.673 14.303 -6.799 1.00 72.50 113 ARG A O 1
ATOM 828 N N . ASP A 1 114 ? 13.622 13.421 -7.440 1.00 74.31 114 ASP A N 1
ATOM 829 C CA . ASP A 1 114 ? 13.853 14.216 -8.652 1.00 74.31 114 ASP A CA 1
ATOM 830 C C . ASP A 1 114 ? 13.524 13.459 -9.950 1.00 74.31 114 ASP A C 1
ATOM 832 O O . ASP A 1 114 ? 14.094 13.720 -11.008 1.00 74.31 114 ASP A O 1
ATOM 836 N N . VAL A 1 115 ? 12.585 12.517 -9.874 1.00 81.50 115 VAL A N 1
ATOM 837 C CA . VAL A 1 115 ? 12.130 11.730 -11.023 1.00 81.50 115 VAL A CA 1
ATOM 838 C C . VAL A 1 115 ? 11.240 12.560 -11.951 1.00 81.50 115 VAL A C 1
ATOM 840 O O . VAL A 1 115 ? 10.320 13.249 -11.514 1.00 81.50 115 VAL A O 1
ATOM 843 N N . ASP A 1 116 ? 11.475 12.434 -13.257 1.00 87.00 116 ASP A N 1
ATOM 844 C CA . ASP A 1 116 ? 10.599 12.979 -14.292 1.00 87.00 116 ASP A CA 1
ATOM 845 C C . ASP A 1 116 ? 9.347 12.096 -14.448 1.00 87.00 116 ASP A C 1
ATOM 847 O O . ASP A 1 116 ? 9.384 11.006 -15.034 1.00 87.00 116 ASP A O 1
ATOM 851 N N . ALA A 1 117 ? 8.232 12.557 -13.876 1.00 86.44 117 ALA A N 1
ATOM 852 C CA . ALA A 1 117 ? 6.961 11.839 -13.886 1.00 86.44 117 ALA A CA 1
ATOM 853 C C . ALA A 1 117 ? 6.362 11.706 -15.298 1.00 86.44 117 ALA A C 1
ATOM 855 O O . ALA A 1 117 ? 5.778 10.667 -15.609 1.00 86.44 117 ALA A O 1
ATOM 856 N N . GLU A 1 118 ? 6.528 12.714 -16.162 1.00 86.81 118 GLU A N 1
ATOM 857 C CA . GLU A 1 118 ? 5.998 12.695 -17.531 1.00 86.81 118 GLU A CA 1
ATOM 858 C C . GLU A 1 118 ? 6.778 11.695 -18.389 1.00 86.81 118 GLU A C 1
ATOM 860 O O . GLU A 1 118 ? 6.176 10.865 -19.073 1.00 86.81 118 GLU A O 1
ATOM 865 N N . ALA A 1 119 ? 8.111 11.696 -18.280 1.00 90.19 119 ALA A N 1
ATOM 866 C CA . ALA A 1 119 ? 8.952 10.707 -18.952 1.00 90.19 119 ALA A CA 1
ATOM 867 C C . ALA A 1 119 ? 8.666 9.277 -18.463 1.00 90.19 119 ALA A C 1
ATOM 869 O O . ALA A 1 119 ? 8.603 8.348 -19.269 1.00 90.19 119 ALA A O 1
ATOM 870 N N . THR A 1 120 ? 8.450 9.098 -17.154 1.00 93.00 120 THR A N 1
ATOM 871 C CA . THR A 1 120 ? 8.106 7.792 -16.569 1.00 93.00 120 THR A CA 1
ATOM 872 C C . THR A 1 120 ? 6.766 7.288 -17.103 1.00 93.00 120 THR A C 1
ATOM 874 O O . THR A 1 120 ? 6.679 6.147 -17.552 1.00 93.00 120 THR A O 1
ATOM 877 N N . LEU A 1 121 ? 5.732 8.136 -17.118 1.00 90.06 121 LEU A N 1
ATOM 878 C CA . LEU A 1 121 ? 4.424 7.773 -17.661 1.00 90.06 121 LEU A CA 1
ATOM 879 C C . LEU A 1 121 ? 4.498 7.457 -19.161 1.00 90.06 121 LEU A C 1
ATOM 881 O O . LEU A 1 121 ? 3.942 6.450 -19.593 1.00 90.06 121 LEU A O 1
ATOM 885 N N . GLY A 1 122 ? 5.216 8.272 -19.940 1.00 90.56 122 GLY A N 1
ATOM 886 C CA . GLY A 1 122 ? 5.433 8.028 -21.367 1.00 90.56 122 GLY A CA 1
ATOM 887 C C . GLY A 1 122 ? 6.065 6.660 -21.627 1.00 90.56 122 GLY A C 1
ATOM 888 O O . GLY A 1 122 ? 5.558 5.895 -22.443 1.00 90.56 122 GLY A O 1
ATOM 889 N N . ALA A 1 123 ? 7.093 6.297 -20.855 1.00 95.75 123 ALA A N 1
ATOM 890 C CA . ALA A 1 123 ? 7.735 4.990 -20.956 1.00 95.75 123 ALA A CA 1
ATOM 891 C C . ALA A 1 123 ? 6.790 3.827 -20.594 1.00 95.75 123 ALA A C 1
ATOM 893 O O . ALA A 1 123 ? 6.806 2.797 -21.264 1.00 95.75 123 ALA A O 1
ATOM 894 N N . LEU A 1 124 ? 5.939 3.979 -19.570 1.00 95.44 124 LEU A N 1
ATOM 895 C CA . LEU A 1 124 ? 4.941 2.960 -19.211 1.00 95.44 124 LEU A CA 1
ATOM 896 C C . LEU A 1 124 ? 3.882 2.769 -20.304 1.00 95.44 124 LEU A C 1
ATOM 898 O O . LEU A 1 124 ? 3.447 1.640 -20.541 1.00 95.44 124 LEU A O 1
ATOM 902 N N . VAL A 1 125 ? 3.476 3.853 -20.968 1.00 95.12 125 VAL A N 1
ATOM 903 C CA . VAL A 1 125 ? 2.547 3.803 -22.104 1.00 95.12 125 VAL A CA 1
ATOM 904 C C . VAL A 1 125 ? 3.205 3.137 -23.312 1.00 95.12 125 VAL A C 1
ATOM 906 O O . VAL A 1 125 ? 2.625 2.220 -23.892 1.00 95.12 125 VAL A O 1
ATOM 909 N N . ASP A 1 126 ? 4.435 3.526 -23.654 1.00 95.25 126 ASP A N 1
ATOM 910 C CA . ASP A 1 126 ? 5.191 2.936 -24.766 1.00 95.25 126 ASP A CA 1
ATOM 911 C C . ASP A 1 126 ? 5.468 1.437 -24.546 1.00 95.25 126 ASP A C 1
ATOM 913 O O . ASP A 1 126 ? 5.416 0.643 -25.488 1.00 95.25 126 ASP A O 1
ATOM 917 N N . ALA A 1 127 ? 5.700 1.031 -23.294 1.00 96.19 127 ALA A N 1
ATOM 918 C CA . ALA A 1 127 ? 5.897 -0.362 -22.895 1.00 96.19 127 ALA A CA 1
ATOM 919 C C . ALA A 1 127 ? 4.593 -1.179 -22.785 1.00 96.19 127 ALA A C 1
ATOM 921 O O . ALA A 1 127 ? 4.650 -2.373 -22.473 1.00 96.19 127 ALA A O 1
ATOM 922 N N . GLY A 1 128 ? 3.429 -0.557 -23.012 1.00 95.12 128 GLY A N 1
ATOM 923 C CA . GLY A 1 128 ? 2.117 -1.202 -22.925 1.00 95.12 128 GLY A CA 1
ATOM 924 C C . GLY A 1 128 ? 1.709 -1.611 -21.509 1.00 95.12 128 GLY A C 1
ATOM 925 O O . GLY A 1 128 ? 0.842 -2.461 -21.356 1.00 95.12 128 GLY A O 1
ATOM 926 N N . VAL A 1 129 ? 2.337 -1.040 -20.479 1.00 97.00 129 VAL A N 1
ATOM 927 C CA . VAL A 1 129 ? 1.989 -1.275 -19.068 1.00 97.00 129 VAL A CA 1
ATOM 928 C C . VAL A 1 129 ? 0.748 -0.474 -18.688 1.00 97.00 129 VAL A C 1
ATOM 930 O O . VAL A 1 129 ? -0.135 -0.974 -17.990 1.00 97.00 129 VAL A O 1
ATOM 933 N N . VAL A 1 130 ? 0.687 0.774 -19.155 1.00 94.88 130 VAL A N 1
ATOM 934 C CA . VAL A 1 130 ? -0.452 1.676 -18.981 1.00 94.88 130 VAL A CA 1
ATOM 935 C C . VAL A 1 130 ? -1.117 1.876 -20.335 1.00 94.88 130 VAL A C 1
ATOM 937 O O . VAL A 1 130 ? -0.464 2.219 -21.318 1.00 94.88 130 VAL A O 1
ATOM 940 N N . VAL A 1 131 ? -2.429 1.677 -20.387 1.00 92.44 131 VAL A N 1
ATOM 941 C CA . VAL A 1 131 ? -3.234 1.757 -21.603 1.00 92.44 131 VAL A CA 1
ATOM 942 C C . VAL A 1 131 ? -4.369 2.773 -21.441 1.00 92.44 131 VAL A C 1
ATOM 944 O O . VAL A 1 131 ? -4.905 2.941 -20.342 1.00 92.44 131 VAL A O 1
ATOM 947 N N . PRO A 1 132 ? -4.758 3.473 -22.520 1.00 87.69 132 PRO A N 1
ATOM 948 C CA . PRO A 1 132 ? -5.885 4.396 -22.481 1.00 87.69 132 PRO A CA 1
ATOM 949 C C . PRO A 1 132 ? -7.215 3.644 -22.344 1.00 87.69 132 PRO A C 1
ATOM 951 O O . PRO A 1 132 ? -7.478 2.678 -23.064 1.00 87.69 132 PRO A O 1
ATOM 954 N N . ALA A 1 133 ? -8.085 4.146 -21.472 1.00 83.44 133 ALA A N 1
ATOM 955 C CA . ALA A 1 133 ? -9.419 3.628 -21.204 1.00 83.44 133 ALA A CA 1
ATOM 956 C C . ALA A 1 133 ? -10.446 4.770 -21.259 1.00 83.44 133 ALA A C 1
ATOM 958 O O . ALA A 1 133 ? -10.892 5.304 -20.247 1.00 83.44 133 ALA A O 1
ATOM 959 N N . GLY A 1 134 ? -10.825 5.167 -22.475 1.00 86.81 134 GLY A N 1
ATOM 960 C CA . GLY A 1 134 ? -11.662 6.352 -22.669 1.00 86.81 134 GLY A CA 1
ATOM 961 C C . GLY A 1 134 ? -10.869 7.629 -22.393 1.00 86.81 134 GLY A C 1
ATOM 962 O O . GLY A 1 134 ? -9.900 7.895 -23.100 1.00 86.81 134 GLY A O 1
ATOM 963 N N . GLU A 1 135 ? -11.304 8.412 -21.404 1.00 81.75 135 GLU A N 1
ATOM 964 C CA . GLU A 1 135 ? -10.605 9.624 -20.940 1.00 81.75 135 GLU A CA 1
ATOM 965 C C . GLU A 1 135 ? -9.615 9.333 -19.796 1.00 81.75 135 GLU A C 1
ATOM 967 O O . GLU A 1 135 ? -8.824 10.205 -19.446 1.00 81.75 135 GLU A O 1
ATOM 972 N N . ASP A 1 136 ? -9.618 8.103 -19.270 1.00 85.06 136 ASP A N 1
ATOM 973 C CA . ASP A 1 136 ? -8.786 7.672 -18.147 1.00 85.06 136 ASP A CA 1
ATOM 974 C C . ASP A 1 136 ? -7.627 6.764 -18.595 1.00 85.06 136 ASP A C 1
ATOM 976 O O . ASP A 1 136 ? -7.548 6.307 -19.741 1.00 85.06 136 ASP A O 1
ATOM 980 N N . LEU A 1 137 ? -6.726 6.471 -17.657 1.00 87.19 137 LEU A N 1
ATOM 981 C CA . LEU A 1 137 ? -5.643 5.502 -17.812 1.00 87.19 137 LEU A CA 1
ATOM 982 C C . LEU A 1 137 ? -5.918 4.266 -16.957 1.00 87.19 137 LEU A C 1
ATOM 984 O O . LEU A 1 137 ? -6.405 4.366 -15.832 1.00 87.19 137 LEU A O 1
ATOM 988 N N . GLN A 1 138 ? -5.577 3.095 -17.483 1.00 91.19 138 GLN A N 1
ATOM 989 C CA . GLN A 1 138 ? -5.669 1.821 -16.776 1.00 91.19 138 GLN A CA 1
ATOM 990 C C . GLN A 1 138 ? -4.381 1.026 -16.954 1.00 91.19 138 GLN A C 1
ATOM 992 O O . GLN A 1 138 ? -3.643 1.224 -17.915 1.00 91.19 138 GLN A O 1
ATOM 997 N N . LEU A 1 139 ? -4.120 0.100 -16.036 1.00 95.56 139 LEU A N 1
ATOM 998 C CA . LEU A 1 139 ? -3.109 -0.926 -16.266 1.00 95.56 139 LEU A CA 1
ATOM 999 C C . LEU A 1 139 ? -3.598 -1.920 -17.315 1.00 95.56 139 LEU A C 1
ATOM 1001 O O . LEU A 1 139 ? -4.776 -2.290 -17.311 1.00 95.56 139 LEU A O 1
ATOM 1005 N N . ASP A 1 140 ? -2.677 -2.375 -18.159 1.00 96.94 140 ASP A N 1
ATOM 1006 C CA . ASP A 1 140 ? -2.884 -3.571 -18.967 1.00 96.94 140 ASP A CA 1
ATOM 1007 C C . ASP A 1 140 ? -3.242 -4.763 -18.065 1.00 96.94 140 ASP A C 1
ATOM 1009 O O . ASP A 1 140 ? -2.688 -4.933 -16.974 1.00 96.94 140 ASP A O 1
ATOM 1013 N N . ASP A 1 141 ? -4.189 -5.588 -18.511 1.00 96.62 141 ASP A N 1
ATOM 1014 C CA . ASP A 1 141 ? -4.735 -6.673 -17.694 1.00 96.62 141 ASP A CA 1
ATOM 1015 C C . ASP A 1 141 ? -3.677 -7.732 -17.355 1.00 96.62 141 ASP A C 1
ATOM 1017 O O . ASP A 1 141 ? -3.658 -8.240 -16.230 1.00 96.62 141 ASP A O 1
ATOM 1021 N N . ALA A 1 142 ? -2.770 -8.040 -18.290 1.00 96.75 142 ALA A N 1
ATOM 1022 C CA . ALA A 1 142 ? -1.714 -9.018 -18.055 1.00 96.75 142 ALA A CA 1
ATOM 1023 C C . ALA A 1 142 ? -0.674 -8.471 -17.073 1.00 96.75 142 ALA A C 1
ATOM 1025 O O . ALA A 1 142 ? -0.235 -9.198 -16.177 1.00 96.75 142 ALA A O 1
ATOM 1026 N N . PHE A 1 143 ? -0.326 -7.185 -17.183 1.00 97.94 143 PHE A N 1
ATOM 1027 C CA . PHE A 1 143 ? 0.527 -6.531 -16.192 1.00 97.94 143 PHE A CA 1
ATOM 1028 C C . PHE A 1 143 ? -0.133 -6.494 -14.804 1.00 97.94 143 PHE A C 1
ATOM 1030 O O . PHE A 1 143 ? 0.508 -6.863 -13.817 1.00 97.94 143 PHE A O 1
ATOM 1037 N N . ARG A 1 144 ? -1.418 -6.112 -14.713 1.00 97.38 144 ARG A N 1
ATOM 1038 C CA . ARG A 1 144 ? -2.169 -6.078 -13.444 1.00 97.38 144 ARG A CA 1
ATOM 1039 C C . ARG A 1 144 ? -2.160 -7.447 -12.765 1.00 97.38 144 ARG A C 1
ATOM 1041 O O . ARG A 1 144 ? -1.906 -7.537 -11.562 1.00 97.38 144 ARG A O 1
ATOM 1048 N N . GLU A 1 145 ? -2.407 -8.516 -13.519 1.00 97.56 145 GLU A N 1
ATOM 1049 C CA . GLU A 1 145 ? -2.376 -9.883 -12.995 1.00 97.56 145 GLU A CA 1
ATOM 1050 C C . GLU A 1 145 ? -0.964 -10.278 -12.537 1.00 97.56 145 GLU A C 1
ATOM 1052 O O . GLU A 1 145 ? -0.789 -10.754 -11.413 1.00 97.56 145 GLU A O 1
ATOM 1057 N N . ALA A 1 146 ? 0.056 -10.015 -13.358 1.00 98.00 146 ALA A N 1
ATOM 1058 C CA . ALA A 1 146 ? 1.447 -10.342 -13.050 1.00 98.00 146 ALA A CA 1
ATOM 1059 C C . ALA A 1 146 ? 1.971 -9.617 -11.800 1.00 98.00 146 ALA A C 1
ATOM 1061 O O . ALA A 1 146 ? 2.711 -10.205 -11.004 1.00 98.00 146 ALA A O 1
ATOM 1062 N N . TRP A 1 147 ? 1.587 -8.354 -11.611 1.00 98.31 147 TRP A N 1
ATOM 1063 C CA . TRP A 1 147 ? 1.926 -7.578 -10.423 1.00 98.31 147 TRP A CA 1
ATOM 1064 C C . TRP A 1 147 ? 1.185 -8.0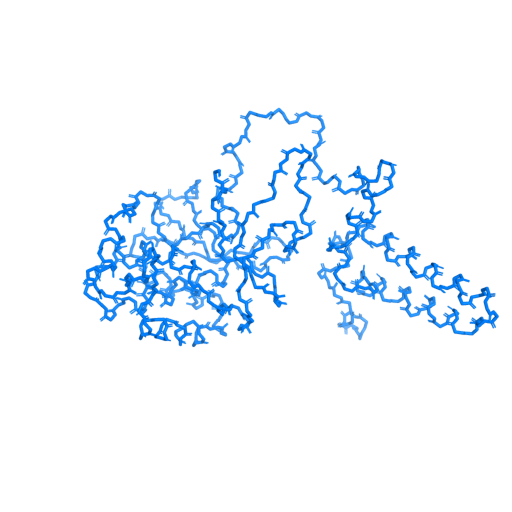91 -9.183 1.00 98.31 147 TRP A C 1
ATOM 1066 O O . TRP A 1 147 ? 1.803 -8.318 -8.143 1.00 98.31 147 TRP A O 1
ATOM 1076 N N . THR A 1 148 ? -0.114 -8.375 -9.311 1.00 97.94 148 THR A N 1
ATOM 1077 C CA . THR A 1 148 ? -0.937 -8.922 -8.220 1.00 97.94 148 THR A CA 1
ATOM 1078 C C . THR A 1 148 ? -0.405 -10.267 -7.718 1.00 97.94 148 THR A C 1
ATOM 1080 O O . THR A 1 148 ? -0.352 -10.503 -6.510 1.00 97.94 148 THR A O 1
ATOM 1083 N N . VAL A 1 149 ? 0.024 -11.150 -8.626 1.00 98.06 149 VAL A N 1
ATOM 1084 C CA . VAL A 1 149 ? 0.649 -12.435 -8.267 1.00 98.06 149 VAL A CA 1
ATOM 1085 C C . VAL A 1 149 ? 1.931 -12.213 -7.465 1.00 98.06 149 VAL A C 1
ATOM 1087 O O . VAL A 1 149 ? 2.065 -12.784 -6.386 1.00 98.06 149 VAL A O 1
ATOM 1090 N N . ARG A 1 150 ? 2.817 -11.315 -7.911 1.00 98.00 150 ARG A N 1
ATOM 1091 C CA . ARG A 1 150 ? 4.051 -10.987 -7.177 1.00 98.00 150 ARG A CA 1
ATOM 1092 C C . ARG A 1 150 ? 3.770 -10.412 -5.788 1.00 98.00 150 ARG A C 1
ATOM 1094 O O . ARG A 1 150 ? 4.408 -10.822 -4.826 1.00 98.00 150 ARG A O 1
ATOM 1101 N N . ILE A 1 151 ? 2.776 -9.532 -5.644 1.00 98.38 151 ILE A N 1
ATOM 1102 C CA . ILE A 1 151 ? 2.352 -9.032 -4.324 1.00 98.38 151 ILE A CA 1
ATOM 1103 C C . ILE A 1 151 ? 1.940 -10.190 -3.406 1.00 98.38 151 ILE A C 1
ATOM 1105 O O . ILE A 1 151 ? 2.323 -10.216 -2.236 1.00 98.38 151 ILE A O 1
ATOM 1109 N N . ARG A 1 152 ? 1.151 -11.142 -3.917 1.00 97.69 152 ARG A N 1
ATOM 1110 C CA . ARG A 1 152 ? 0.683 -12.298 -3.139 1.00 97.69 152 ARG A CA 1
ATOM 1111 C C . ARG A 1 152 ? 1.831 -13.215 -2.732 1.00 97.69 152 ARG A C 1
ATOM 1113 O O . ARG A 1 152 ? 1.867 -13.623 -1.577 1.00 97.69 152 ARG A O 1
ATOM 1120 N N . ASP A 1 153 ? 2.774 -13.475 -3.632 1.00 97.62 153 ASP A N 1
ATOM 1121 C CA . ASP A 1 153 ? 3.944 -14.317 -3.355 1.00 97.62 153 ASP A CA 1
ATOM 1122 C C . ASP A 1 153 ? 4.833 -13.717 -2.252 1.00 97.62 153 ASP A C 1
ATOM 1124 O O . ASP A 1 153 ? 5.395 -14.447 -1.441 1.00 97.62 153 ASP A O 1
ATOM 1128 N N . ARG A 1 154 ? 4.896 -12.383 -2.176 1.00 97.12 154 ARG A N 1
ATOM 1129 C CA . ARG A 1 154 ? 5.663 -11.619 -1.179 1.00 97.12 154 ARG A CA 1
ATOM 1130 C C . ARG A 1 154 ? 4.897 -11.336 0.121 1.00 97.12 154 ARG A C 1
ATOM 1132 O O . ARG A 1 154 ? 5.473 -10.842 1.093 1.00 97.12 154 ARG A O 1
ATOM 1139 N N . ARG A 1 155 ? 3.586 -11.607 0.172 1.00 93.88 155 ARG A N 1
ATOM 1140 C CA . ARG A 1 155 ? 2.691 -11.173 1.266 1.00 93.88 155 ARG A CA 1
ATOM 1141 C C . ARG A 1 155 ? 3.111 -11.672 2.636 1.00 93.88 155 ARG A C 1
ATOM 1143 O O . ARG A 1 155 ? 2.920 -10.942 3.611 1.00 93.88 155 ARG A O 1
ATOM 1150 N N . ASP A 1 156 ? 3.709 -12.853 2.704 1.00 93.69 156 ASP A N 1
ATOM 1151 C CA . ASP A 1 156 ? 4.104 -13.500 3.955 1.00 93.69 156 ASP A CA 1
ATOM 1152 C C . ASP A 1 156 ? 5.615 -13.391 4.242 1.00 93.69 156 ASP A C 1
ATOM 1154 O O . ASP A 1 156 ? 6.076 -13.856 5.286 1.00 93.69 156 ASP A O 1
ATOM 1158 N N . ASP A 1 157 ? 6.387 -12.733 3.366 1.00 96.06 157 ASP A N 1
ATOM 1159 C CA . ASP A 1 157 ? 7.835 -12.572 3.537 1.00 96.06 157 ASP A CA 1
ATOM 1160 C C . ASP A 1 157 ? 8.178 -11.725 4.778 1.00 96.06 157 ASP A C 1
ATOM 1162 O O . ASP A 1 157 ? 7.599 -10.656 4.994 1.00 96.06 157 ASP A O 1
ATOM 1166 N N . PRO A 1 158 ? 9.155 -12.117 5.608 1.00 94.12 158 PRO A N 1
ATOM 1167 C CA . PRO A 1 158 ? 9.585 -11.271 6.716 1.00 94.12 158 PRO A CA 1
ATOM 1168 C C . PRO A 1 158 ? 10.112 -9.923 6.195 1.00 94.12 158 PRO A C 1
ATOM 1170 O O . PRO A 1 158 ? 10.647 -9.839 5.088 1.00 94.12 158 PRO A O 1
ATOM 1173 N N . VAL A 1 159 ? 9.956 -8.855 6.985 1.00 93.12 159 VAL A N 1
ATOM 1174 C CA . VAL A 1 159 ? 10.332 -7.490 6.564 1.00 93.12 159 VAL A CA 1
ATOM 1175 C C . VAL A 1 159 ? 11.810 -7.402 6.175 1.00 93.12 159 VAL A C 1
ATOM 1177 O O . VAL A 1 159 ? 12.160 -6.667 5.262 1.00 93.12 159 VAL A O 1
ATOM 1180 N N . GLU A 1 160 ? 12.665 -8.204 6.805 1.00 95.12 160 GLU A N 1
ATOM 1181 C CA . GLU A 1 160 ? 14.096 -8.275 6.536 1.00 95.12 160 GLU A CA 1
ATOM 1182 C C . GLU A 1 160 ? 14.395 -8.875 5.159 1.00 95.12 160 GLU A C 1
ATOM 1184 O O . GLU A 1 160 ? 15.329 -8.433 4.494 1.00 95.12 160 GLU A O 1
ATOM 1189 N N . ALA A 1 161 ? 13.595 -9.848 4.708 1.00 97.25 161 ALA A N 1
ATOM 1190 C CA . ALA A 1 161 ? 13.722 -10.397 3.358 1.00 97.25 161 ALA A CA 1
ATOM 1191 C C . ALA A 1 161 ? 13.279 -9.367 2.313 1.00 97.25 161 ALA A C 1
ATOM 1193 O O . ALA A 1 161 ? 13.996 -9.131 1.346 1.00 97.25 161 ALA A O 1
ATOM 1194 N N . VAL A 1 162 ? 12.156 -8.681 2.560 1.00 97.12 162 VAL A N 1
ATOM 1195 C CA . VAL A 1 162 ? 11.691 -7.588 1.691 1.00 97.12 162 VAL A CA 1
ATOM 1196 C C . VAL A 1 162 ? 12.737 -6.472 1.620 1.00 97.12 162 VAL A C 1
ATOM 1198 O O . VAL A 1 162 ? 13.053 -6.002 0.534 1.00 97.12 162 VAL A O 1
ATOM 1201 N N . ALA A 1 163 ? 13.319 -6.070 2.753 1.00 96.19 163 ALA A N 1
ATOM 1202 C CA . ALA A 1 163 ? 14.360 -5.046 2.802 1.00 96.19 163 ALA A CA 1
ATOM 1203 C C . ALA A 1 163 ? 15.631 -5.462 2.045 1.00 96.19 163 ALA A C 1
ATOM 1205 O O . ALA A 1 163 ? 16.208 -4.642 1.333 1.00 96.19 163 ALA A O 1
ATOM 1206 N N . SER A 1 164 ? 16.047 -6.728 2.165 1.00 96.62 164 SER A N 1
ATOM 1207 C CA . SER A 1 164 ? 17.180 -7.277 1.410 1.00 96.62 164 SER A CA 1
ATOM 1208 C C . SER A 1 164 ? 16.943 -7.185 -0.097 1.00 96.62 164 SER A C 1
ATOM 1210 O O . SER A 1 164 ? 17.798 -6.694 -0.828 1.00 96.62 164 SER A O 1
ATOM 1212 N N . ASP A 1 165 ? 15.764 -7.590 -0.560 1.00 97.25 165 ASP A N 1
ATOM 1213 C CA . ASP A 1 165 ? 15.449 -7.592 -1.988 1.00 97.25 165 ASP A CA 1
ATOM 1214 C C . ASP A 1 165 ? 15.233 -6.171 -2.531 1.00 97.25 165 ASP A C 1
ATOM 1216 O O . ASP A 1 165 ? 15.603 -5.869 -3.667 1.00 97.25 165 ASP A O 1
ATOM 1220 N N . VAL A 1 166 ? 14.721 -5.255 -1.702 1.00 96.75 166 VAL A N 1
ATOM 1221 C CA . VAL A 1 166 ? 14.711 -3.818 -2.005 1.00 96.75 166 VAL A CA 1
ATOM 1222 C C . VAL A 1 166 ? 16.140 -3.280 -2.149 1.00 96.75 166 VAL A C 1
ATOM 1224 O O . VAL A 1 166 ? 16.400 -2.519 -3.081 1.00 96.75 166 VAL A O 1
ATOM 1227 N N . ALA A 1 167 ? 17.083 -3.688 -1.295 1.00 94.88 167 ALA A N 1
ATOM 1228 C CA . ALA A 1 167 ? 18.490 -3.302 -1.427 1.00 94.88 167 ALA A CA 1
ATOM 1229 C C . ALA A 1 167 ? 19.086 -3.805 -2.750 1.00 94.88 167 ALA A C 1
ATOM 1231 O O . ALA A 1 167 ? 19.710 -3.040 -3.484 1.00 94.88 167 ALA A O 1
ATOM 1232 N N . ASP A 1 168 ? 18.809 -5.056 -3.120 1.00 94.19 168 ASP A N 1
ATOM 1233 C CA . ASP A 1 168 ? 19.246 -5.620 -4.400 1.00 94.19 168 ASP A CA 1
ATOM 1234 C C . ASP A 1 168 ? 18.613 -4.894 -5.601 1.00 94.19 168 ASP A C 1
ATOM 1236 O O . ASP A 1 168 ? 19.264 -4.715 -6.640 1.00 94.19 168 ASP A O 1
ATOM 1240 N N . ALA A 1 169 ? 17.372 -4.412 -5.451 1.00 92.44 169 ALA A N 1
ATOM 1241 C CA . ALA A 1 169 ? 16.635 -3.617 -6.433 1.00 92.44 169 ALA A CA 1
ATOM 1242 C C . ALA A 1 169 ? 17.066 -2.138 -6.497 1.00 92.44 169 ALA A C 1
ATOM 1244 O O . ALA A 1 169 ? 16.883 -1.494 -7.537 1.00 92.44 169 ALA A O 1
ATOM 1245 N N . LEU A 1 170 ? 17.804 -1.613 -5.510 1.00 91.25 170 LEU A N 1
ATOM 1246 C CA . LEU A 1 170 ? 18.306 -0.229 -5.470 1.00 91.25 170 LEU A CA 1
ATOM 1247 C C . LEU A 1 170 ? 19.845 -0.148 -5.401 1.00 91.25 170 LEU A C 1
ATOM 1249 O O . LEU A 1 170 ? 20.440 -0.249 -4.339 1.00 91.25 170 LEU A O 1
ATOM 1253 N N . ALA A 1 171 ? 20.507 0.096 -6.538 1.00 79.81 171 ALA A N 1
ATOM 1254 C CA . ALA A 1 171 ? 21.973 0.027 -6.624 1.00 79.81 171 ALA A CA 1
ATOM 1255 C C . ALA A 1 171 ? 22.690 1.163 -5.869 1.00 79.81 171 ALA A C 1
ATOM 1257 O O . ALA A 1 171 ? 23.821 0.987 -5.426 1.00 79.81 171 ALA A O 1
ATOM 1258 N N . ASP A 1 172 ? 22.019 2.307 -5.720 1.00 84.12 172 ASP A N 1
ATOM 1259 C CA . ASP A 1 172 ? 22.590 3.550 -5.188 1.00 84.12 172 ASP A CA 1
ATOM 1260 C C . ASP A 1 172 ? 21.955 3.959 -3.844 1.00 84.12 172 ASP A C 1
ATOM 1262 O O . ASP A 1 172 ? 21.934 5.139 -3.489 1.00 84.12 172 ASP A O 1
ATOM 1266 N N . ALA A 1 173 ? 21.381 3.002 -3.106 1.00 87.81 173 ALA A N 1
ATOM 1267 C CA . ALA A 1 173 ? 20.744 3.252 -1.816 1.00 87.81 173 ALA A CA 1
ATOM 1268 C C . ALA A 1 173 ? 21.237 2.285 -0.735 1.00 87.81 173 ALA A C 1
ATOM 1270 O O . ALA A 1 173 ? 21.561 1.131 -1.001 1.00 87.81 173 ALA A O 1
ATOM 1271 N N . THR A 1 174 ? 21.255 2.766 0.505 1.00 90.38 174 THR A N 1
ATOM 1272 C CA . THR A 1 174 ? 21.376 1.915 1.689 1.00 90.38 174 THR A CA 1
ATOM 1273 C C . THR A 1 174 ? 19.977 1.606 2.194 1.00 90.38 174 THR A C 1
ATOM 1275 O O . THR A 1 174 ? 19.145 2.508 2.285 1.00 90.38 174 THR A O 1
ATOM 1278 N N . VAL A 1 175 ? 19.718 0.341 2.518 1.00 92.94 175 VAL A N 1
ATOM 1279 C CA . VAL A 1 175 ? 18.419 -0.105 3.024 1.00 92.94 175 VAL A CA 1
ATOM 1280 C C . VAL A 1 175 ? 18.601 -0.718 4.403 1.00 92.94 175 VAL A C 1
ATOM 1282 O O . VAL A 1 175 ? 19.475 -1.566 4.601 1.00 92.94 175 VAL A O 1
ATOM 1285 N N . SER A 1 176 ? 17.782 -0.290 5.356 1.00 92.25 176 SER A N 1
ATOM 1286 C CA . SER A 1 176 ? 17.734 -0.829 6.714 1.00 92.25 176 SER A CA 1
ATOM 1287 C C . SER A 1 176 ? 16.299 -1.157 7.122 1.00 92.25 176 SER A C 1
ATOM 1289 O O . SER A 1 176 ? 15.331 -0.739 6.485 1.00 92.25 176 SER A O 1
ATOM 1291 N N . VAL A 1 177 ? 16.170 -1.948 8.187 1.00 92.38 177 VAL A N 1
ATOM 1292 C CA . VAL A 1 177 ? 14.897 -2.169 8.873 1.00 92.38 177 VAL A CA 1
ATOM 1293 C C . VAL A 1 177 ? 14.953 -1.434 10.199 1.00 92.38 177 VAL A C 1
ATOM 1295 O O . VAL A 1 177 ? 15.877 -1.652 10.983 1.00 92.38 177 VAL A O 1
ATOM 1298 N N . GLU A 1 178 ? 13.973 -0.569 10.432 1.00 88.81 178 GLU A N 1
ATOM 1299 C CA . GLU A 1 178 ? 13.876 0.256 11.635 1.00 88.81 178 GLU A CA 1
ATOM 1300 C C . GLU A 1 178 ? 12.529 -0.006 12.314 1.00 88.81 178 GLU A C 1
ATOM 1302 O O . GLU A 1 178 ? 11.469 0.063 11.687 1.00 88.81 178 GLU A O 1
ATOM 1307 N N . ASP A 1 179 ? 12.568 -0.319 13.607 1.00 82.31 179 ASP A N 1
ATOM 1308 C CA . ASP A 1 179 ? 11.373 -0.430 14.438 1.00 82.31 179 ASP A CA 1
ATOM 1309 C C . ASP A 1 179 ? 11.052 0.948 15.030 1.00 82.31 179 ASP A C 1
ATOM 1311 O O . ASP A 1 179 ? 11.823 1.471 15.836 1.00 82.31 179 ASP A O 1
ATOM 1315 N N . GLU A 1 180 ? 9.904 1.534 14.682 1.00 67.50 180 GLU A N 1
ATOM 1316 C CA . GLU A 1 180 ? 9.390 2.669 15.456 1.00 67.50 180 GLU A CA 1
ATOM 1317 C C . GLU A 1 180 ? 8.679 2.191 16.729 1.00 67.50 180 GLU A C 1
ATOM 1319 O O . GLU A 1 180 ? 8.065 1.117 16.771 1.00 67.50 180 GLU A O 1
ATOM 1324 N N . ASP A 1 181 ? 8.720 3.033 17.765 1.00 51.69 181 ASP A N 1
ATOM 1325 C CA . ASP A 1 181 ? 8.072 2.780 19.048 1.00 51.69 181 ASP A CA 1
ATOM 1326 C C . ASP A 1 181 ? 6.598 2.341 18.900 1.00 51.69 181 ASP A C 1
ATOM 1328 O O . ASP A 1 181 ? 5.793 2.918 18.171 1.00 51.69 181 ASP A O 1
ATOM 1332 N N . VAL A 1 182 ? 6.269 1.288 1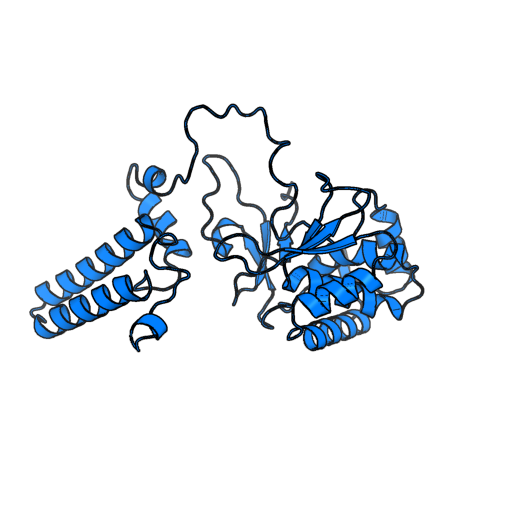9.654 1.00 46.88 182 VAL A N 1
ATOM 1333 C CA . VAL A 1 182 ? 4.948 0.739 20.008 1.00 46.88 182 VAL A CA 1
ATOM 1334 C C . VAL A 1 182 ? 3.792 1.051 19.036 1.00 46.88 182 VAL A C 1
ATOM 1336 O O . VAL A 1 182 ? 3.001 1.969 19.244 1.00 46.88 182 VAL A O 1
ATOM 1339 N N . GLY A 1 183 ? 3.578 0.164 18.056 1.00 50.53 183 GLY A N 1
ATOM 1340 C CA . GLY A 1 183 ? 2.256 -0.032 17.436 1.00 50.53 183 GLY A CA 1
ATOM 1341 C C . GLY A 1 183 ? 2.169 0.086 15.913 1.00 50.53 183 GLY A C 1
ATOM 1342 O O . GLY A 1 183 ? 1.117 -0.257 15.375 1.00 50.53 183 GLY A O 1
ATOM 1343 N N . ARG A 1 184 ? 3.232 0.512 15.215 1.00 60.47 184 ARG A N 1
ATOM 1344 C CA . ARG A 1 184 ? 3.243 0.635 13.738 1.00 60.47 184 ARG A CA 1
ATOM 1345 C C . ARG A 1 184 ? 3.991 -0.475 12.989 1.00 60.47 184 ARG A C 1
ATOM 1347 O O . ARG A 1 184 ? 3.792 -0.611 11.786 1.00 60.47 184 ARG A O 1
ATOM 1354 N N . GLY A 1 185 ? 4.717 -1.336 13.704 1.00 70.75 185 GLY A N 1
ATOM 1355 C CA . GLY A 1 185 ? 5.520 -2.402 13.096 1.00 70.75 185 GLY A CA 1
ATOM 1356 C C . GLY A 1 185 ? 6.795 -1.866 12.426 1.00 70.75 185 GLY A C 1
ATOM 1357 O O . GLY A 1 185 ? 7.001 -0.653 12.408 1.00 70.75 185 GLY A O 1
ATOM 1358 N N . PRO A 1 186 ? 7.651 -2.759 11.908 1.00 86.00 186 PRO A N 1
ATOM 1359 C CA . PRO A 1 186 ? 8.920 -2.379 11.297 1.00 86.00 186 PRO A CA 1
ATOM 1360 C C . PRO A 1 186 ? 8.726 -1.653 9.961 1.00 86.00 186 PRO A C 1
ATOM 1362 O O . PRO A 1 186 ? 7.830 -1.991 9.174 1.00 86.00 186 PRO A O 1
ATOM 1365 N N . TYR A 1 187 ? 9.617 -0.704 9.686 1.00 89.31 187 TYR A N 1
ATOM 1366 C CA . TYR A 1 187 ? 9.722 0.022 8.424 1.00 89.31 187 TYR A CA 1
ATOM 1367 C C . TYR A 1 187 ? 10.937 -0.438 7.627 1.00 89.31 187 TYR A C 1
ATOM 1369 O O . TYR A 1 187 ? 11.982 -0.753 8.192 1.00 89.31 187 TYR A O 1
ATOM 1377 N N . VAL A 1 188 ? 10.803 -0.424 6.302 1.00 92.44 188 VAL A N 1
ATOM 1378 C CA . VAL A 1 188 ? 11.929 -0.487 5.369 1.00 92.44 188 VAL A CA 1
ATOM 1379 C C . VAL A 1 188 ? 12.365 0.947 5.097 1.00 92.44 188 VAL A C 1
ATOM 1381 O O . VAL A 1 188 ? 11.608 1.723 4.511 1.00 92.44 188 VAL A O 1
ATOM 1384 N N . VAL A 1 189 ? 13.564 1.305 5.547 1.00 91.81 189 VAL A N 1
ATOM 1385 C CA . VAL A 1 189 ? 14.121 2.651 5.398 1.00 91.81 189 VAL A CA 1
ATOM 1386 C C . VAL A 1 189 ? 15.127 2.651 4.262 1.00 91.81 189 VAL A C 1
ATOM 1388 O O . VAL A 1 189 ? 16.078 1.872 4.263 1.00 91.81 189 VAL A O 1
ATOM 1391 N N . VAL A 1 190 ? 14.894 3.513 3.276 1.00 90.69 190 VAL A N 1
ATOM 1392 C CA . VAL A 1 190 ? 15.765 3.684 2.112 1.00 90.69 190 VAL A CA 1
ATOM 1393 C C . VAL A 1 190 ? 16.458 5.036 2.210 1.00 90.69 190 VAL A C 1
ATOM 1395 O O . VAL A 1 190 ? 15.818 6.078 2.056 1.00 90.69 190 VAL A O 1
ATOM 1398 N N . SER A 1 191 ? 17.772 5.013 2.415 1.00 88.12 191 SER A N 1
ATOM 1399 C CA . SER A 1 191 ? 18.621 6.202 2.525 1.00 88.12 191 SER A CA 1
ATOM 1400 C C . SER A 1 191 ? 19.508 6.337 1.289 1.00 88.12 191 SER A C 1
ATOM 1402 O O . SER A 1 191 ? 20.144 5.377 0.844 1.00 88.12 191 SER A O 1
ATOM 1404 N N . ARG A 1 192 ? 19.579 7.544 0.723 1.00 83.00 192 ARG A N 1
ATOM 1405 C CA . ARG A 1 192 ? 20.423 7.859 -0.441 1.00 83.00 192 ARG A CA 1
ATOM 1406 C C . ARG A 1 192 ? 21.478 8.889 -0.051 1.00 83.00 192 ARG A C 1
ATOM 1408 O O . ARG A 1 192 ? 21.132 10.008 0.313 1.00 83.00 192 ARG A O 1
ATOM 1415 N N . GLY A 1 193 ? 22.754 8.517 -0.170 1.00 71.88 193 GLY A N 1
ATOM 1416 C CA . GLY A 1 193 ? 23.898 9.332 0.259 1.00 71.88 193 GLY A CA 1
ATOM 1417 C C . GLY A 1 193 ? 24.465 8.934 1.629 1.00 71.88 193 GLY A C 1
ATOM 1418 O O . GLY A 1 193 ? 24.010 7.977 2.252 1.00 71.88 193 GLY A O 1
ATOM 1419 N N . ASP A 1 194 ? 25.491 9.660 2.082 1.00 55.34 194 ASP A N 1
ATOM 1420 C CA . ASP A 1 194 ? 26.191 9.382 3.342 1.00 55.34 194 ASP A CA 1
ATOM 1421 C C . ASP A 1 194 ? 25.521 10.105 4.531 1.00 55.34 194 ASP A C 1
ATOM 1423 O O . ASP A 1 194 ? 25.735 11.300 4.747 1.00 55.34 194 ASP A O 1
ATOM 1427 N N . GLY A 1 195 ? 24.753 9.364 5.340 1.00 51.03 195 GLY A N 1
ATOM 1428 C CA . GLY A 1 195 ? 24.198 9.805 6.632 1.00 51.03 195 GLY A CA 1
ATOM 1429 C C . GLY A 1 195 ? 22.664 9.920 6.672 1.00 51.03 195 GLY A C 1
ATOM 1430 O O . GLY A 1 195 ? 22.038 10.036 5.618 1.00 51.03 195 GLY A O 1
ATOM 1431 N N . PRO A 1 196 ? 22.048 9.899 7.876 1.00 48.84 196 PRO A N 1
ATOM 1432 C CA . PRO A 1 196 ? 20.606 10.071 8.033 1.00 48.84 196 PRO A CA 1
ATOM 1433 C C . PRO A 1 196 ? 20.226 11.450 7.509 1.00 48.84 196 PRO A C 1
ATOM 1435 O O . PRO A 1 196 ? 20.596 12.484 8.072 1.00 48.84 196 PRO A O 1
ATOM 1438 N N . SER A 1 197 ? 19.543 11.454 6.376 1.00 53.47 197 SER A N 1
ATOM 1439 C CA . SER A 1 197 ? 19.184 12.666 5.664 1.00 53.47 197 SER A CA 1
ATOM 1440 C C . SER A 1 197 ? 17.693 12.911 5.869 1.00 53.47 197 SER A C 1
ATOM 1442 O O . SER A 1 197 ? 16.909 11.969 5.942 1.00 53.47 197 SER A O 1
ATOM 1444 N N . LEU A 1 198 ? 17.245 14.168 5.811 1.00 54.03 198 LEU A N 1
ATOM 1445 C CA . LEU A 1 198 ? 15.822 14.540 5.641 1.00 54.03 198 LEU A CA 1
ATOM 1446 C C . LEU A 1 198 ? 15.215 14.000 4.306 1.00 54.03 198 LEU A C 1
ATOM 1448 O O . LEU A 1 198 ? 14.154 14.430 3.848 1.00 54.03 198 LEU A O 1
ATOM 1452 N N . GLY A 1 199 ? 15.932 13.085 3.643 1.00 63.03 199 GLY A N 1
ATOM 1453 C CA . GLY A 1 199 ? 15.706 12.440 2.356 1.00 63.03 199 GLY A CA 1
ATOM 1454 C C . GLY A 1 199 ? 15.267 10.980 2.426 1.00 63.03 199 GLY A C 1
ATOM 1455 O O . GLY A 1 199 ? 14.892 10.444 1.386 1.00 63.03 199 GLY A O 1
ATOM 1456 N N . ASP A 1 200 ? 15.315 10.354 3.602 1.00 83.12 200 ASP A N 1
ATOM 1457 C CA . ASP A 1 200 ? 15.097 8.914 3.728 1.00 83.12 200 ASP A CA 1
ATOM 1458 C C . ASP A 1 200 ? 13.620 8.556 3.517 1.00 83.12 200 ASP A C 1
ATOM 1460 O O . ASP A 1 200 ? 12.720 9.237 4.016 1.00 83.12 200 ASP A O 1
ATOM 1464 N N . ALA A 1 201 ? 13.362 7.487 2.762 1.00 87.38 201 ALA A N 1
ATOM 1465 C CA . ALA A 1 201 ? 12.013 6.987 2.525 1.00 87.38 201 ALA A CA 1
ATOM 1466 C C . ALA A 1 201 ? 11.671 5.897 3.546 1.00 87.38 201 ALA A C 1
ATOM 1468 O O . ALA A 1 201 ? 12.310 4.848 3.579 1.00 87.38 201 ALA A O 1
ATOM 1469 N N . TRP A 1 202 ? 10.647 6.154 4.359 1.00 89.88 202 TRP A N 1
ATOM 1470 C CA . TRP A 1 202 ? 10.174 5.258 5.415 1.00 89.88 202 TRP A CA 1
ATOM 1471 C C . TRP A 1 202 ? 8.952 4.482 4.935 1.00 89.88 202 TRP A C 1
ATOM 1473 O O . TRP A 1 202 ? 7.816 4.954 5.012 1.00 89.88 202 TRP A O 1
ATOM 1483 N N . LEU A 1 203 ? 9.187 3.285 4.409 1.00 91.31 203 LEU A N 1
ATOM 1484 C CA . LEU A 1 203 ? 8.144 2.455 3.823 1.00 91.31 203 LEU A CA 1
ATOM 1485 C C . LEU A 1 203 ? 7.600 1.498 4.870 1.00 91.31 203 LEU A C 1
ATOM 1487 O O . LEU A 1 203 ? 8.338 0.727 5.482 1.00 91.31 203 LEU A O 1
ATOM 1491 N N . THR A 1 204 ? 6.282 1.492 5.043 1.00 91.56 204 THR A N 1
ATOM 1492 C CA . THR A 1 204 ? 5.648 0.376 5.747 1.00 91.56 204 THR A CA 1
ATOM 1493 C C . THR A 1 204 ? 5.866 -0.907 4.944 1.00 91.56 204 THR A C 1
ATOM 1495 O O . THR A 1 204 ? 5.949 -0.873 3.714 1.00 91.56 204 THR A O 1
ATOM 1498 N N . ARG A 1 205 ? 5.908 -2.064 5.614 1.00 93.25 205 ARG A N 1
ATOM 1499 C CA . ARG A 1 205 ? 6.028 -3.367 4.937 1.00 93.25 205 ARG A CA 1
ATOM 1500 C C . ARG A 1 205 ? 5.077 -3.545 3.732 1.00 93.25 205 ARG A C 1
ATOM 1502 O O . ARG A 1 205 ? 5.572 -3.940 2.682 1.00 93.25 205 ARG A O 1
ATOM 1509 N N . PRO A 1 206 ? 3.757 -3.270 3.812 1.00 94.56 206 PRO A N 1
ATOM 1510 C CA . PRO A 1 206 ? 2.877 -3.417 2.649 1.00 94.56 206 PRO A CA 1
ATOM 1511 C C . PRO A 1 206 ? 3.227 -2.489 1.483 1.00 94.56 206 PRO A C 1
ATOM 1513 O O . PRO A 1 206 ? 3.087 -2.903 0.336 1.00 94.56 206 PRO A O 1
ATOM 1516 N N . VAL A 1 207 ? 3.707 -1.271 1.754 1.00 95.75 207 VAL A N 1
ATOM 1517 C CA . VAL A 1 207 ? 4.187 -0.365 0.701 1.00 95.75 207 VAL A CA 1
ATOM 1518 C C . VAL A 1 207 ? 5.459 -0.926 0.063 1.00 95.75 207 VAL A C 1
ATOM 1520 O O . VAL A 1 207 ? 5.520 -1.036 -1.157 1.00 95.75 207 VAL A O 1
ATOM 1523 N N . ALA A 1 208 ? 6.432 -1.366 0.867 1.00 96.44 208 ALA A N 1
ATOM 1524 C CA . ALA A 1 208 ? 7.662 -1.973 0.357 1.00 96.44 208 ALA A CA 1
ATOM 1525 C C . ALA A 1 208 ? 7.385 -3.228 -0.491 1.00 96.44 208 ALA A C 1
ATOM 1527 O O . ALA A 1 208 ? 7.974 -3.387 -1.555 1.00 96.44 208 ALA A O 1
ATOM 1528 N N . VAL A 1 209 ? 6.442 -4.079 -0.068 1.00 98.00 209 VAL A N 1
ATOM 1529 C CA . VAL A 1 209 ? 5.994 -5.253 -0.838 1.00 98.00 209 VAL A CA 1
ATOM 1530 C C . VAL A 1 209 ? 5.356 -4.843 -2.166 1.00 98.00 209 VAL A C 1
ATOM 1532 O O . VAL A 1 209 ? 5.718 -5.399 -3.200 1.00 98.00 209 VAL A O 1
ATOM 1535 N N . ALA A 1 210 ? 4.426 -3.880 -2.159 1.00 98.00 210 ALA A N 1
ATOM 1536 C CA . ALA A 1 210 ? 3.759 -3.423 -3.381 1.00 98.00 210 ALA A CA 1
ATOM 1537 C C . ALA A 1 210 ? 4.756 -2.875 -4.404 1.00 98.00 210 ALA A C 1
ATOM 1539 O O . ALA A 1 210 ? 4.695 -3.223 -5.584 1.00 98.00 210 ALA A O 1
ATOM 1540 N N . GLU A 1 211 ? 5.682 -2.038 -3.940 1.00 97.94 211 GLU A N 1
ATOM 1541 C CA . GLU A 1 211 ? 6.647 -1.379 -4.808 1.00 97.94 211 GLU A CA 1
ATOM 1542 C C . GLU A 1 211 ? 7.745 -2.329 -5.295 1.00 97.94 211 GLU A C 1
ATOM 1544 O O . GLU A 1 211 ? 8.074 -2.312 -6.480 1.00 97.94 211 GLU A O 1
ATOM 1549 N N . LEU A 1 212 ? 8.258 -3.221 -4.440 1.00 98.25 212 LEU A N 1
ATOM 1550 C CA . LEU A 1 212 ? 9.196 -4.266 -4.861 1.00 98.25 212 LEU A CA 1
ATOM 1551 C C . LEU A 1 212 ? 8.560 -5.174 -5.923 1.00 98.25 212 LEU A C 1
ATOM 1553 O O . LEU A 1 212 ? 9.148 -5.396 -6.982 1.00 98.25 212 LEU A O 1
ATOM 1557 N N . ALA A 1 213 ? 7.324 -5.624 -5.687 1.00 98.31 213 ALA A N 1
ATOM 1558 C CA . ALA A 1 213 ? 6.579 -6.427 -6.651 1.00 98.31 213 ALA A CA 1
ATOM 1559 C C . ALA A 1 213 ? 6.351 -5.682 -7.979 1.00 98.31 213 ALA A C 1
ATOM 1561 O O . ALA A 1 213 ? 6.351 -6.313 -9.037 1.00 98.31 213 ALA A O 1
ATOM 1562 N N . ALA A 1 214 ? 6.179 -4.355 -7.949 1.00 98.12 214 ALA A N 1
ATOM 1563 C CA . ALA A 1 214 ? 6.047 -3.545 -9.160 1.00 98.12 214 ALA A CA 1
ATOM 1564 C C . ALA A 1 214 ? 7.363 -3.513 -9.949 1.00 98.12 214 ALA A C 1
ATOM 1566 O O . ALA A 1 214 ? 7.365 -3.763 -11.153 1.00 98.12 214 ALA A O 1
ATOM 1567 N N . VAL A 1 215 ? 8.497 -3.283 -9.276 1.00 97.88 215 VAL A N 1
ATOM 1568 C CA . VAL A 1 215 ? 9.832 -3.290 -9.905 1.00 97.88 215 VAL A CA 1
ATOM 1569 C C . VAL A 1 215 ? 10.138 -4.641 -10.563 1.00 97.88 215 VAL A C 1
ATOM 1571 O O . VAL A 1 215 ? 10.712 -4.690 -11.657 1.00 97.88 215 VAL A O 1
ATOM 1574 N N . GLU A 1 216 ? 9.736 -5.734 -9.916 1.00 97.56 216 GLU A N 1
ATOM 1575 C CA . GLU A 1 216 ? 9.876 -7.100 -10.426 1.00 97.56 216 GLU A CA 1
ATOM 1576 C C . GLU A 1 216 ? 8.935 -7.407 -11.594 1.00 97.56 216 GLU A C 1
ATOM 1578 O O . GLU A 1 216 ? 9.341 -8.100 -12.525 1.00 97.56 216 GLU A O 1
ATOM 1583 N N . ALA A 1 217 ? 7.693 -6.915 -11.563 1.00 97.88 217 ALA A N 1
ATOM 1584 C CA . ALA A 1 217 ? 6.735 -7.079 -12.658 1.00 97.88 217 ALA A CA 1
ATOM 1585 C C . 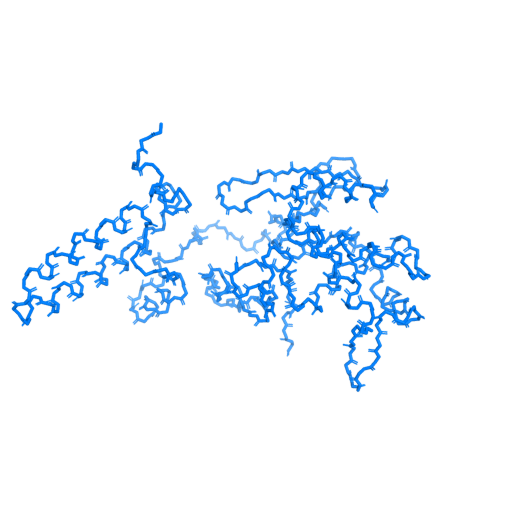ALA A 1 217 ? 7.185 -6.314 -13.905 1.00 97.88 217 ALA A C 1
ATOM 1587 O O . ALA A 1 217 ? 7.216 -6.859 -15.005 1.00 97.88 217 ALA A O 1
ATOM 1588 N N . LEU A 1 218 ? 7.621 -5.068 -13.721 1.00 98.00 218 LEU A N 1
ATOM 1589 C CA . LEU A 1 218 ? 8.104 -4.224 -14.808 1.00 98.00 218 LEU A CA 1
ATOM 1590 C C . LEU A 1 218 ? 9.407 -4.745 -15.430 1.00 98.00 218 LEU A C 1
ATOM 1592 O O . LEU A 1 218 ? 9.760 -4.324 -16.526 1.00 98.00 218 LEU A O 1
ATOM 1596 N N . ALA A 1 219 ? 10.132 -5.647 -14.756 1.00 95.94 219 ALA A N 1
ATOM 1597 C CA . ALA A 1 219 ? 11.350 -6.262 -15.287 1.00 95.94 219 ALA A CA 1
ATOM 1598 C C . ALA A 1 219 ? 11.114 -7.079 -16.567 1.00 95.94 219 ALA A C 1
ATOM 1600 O O . ALA A 1 219 ? 12.057 -7.282 -17.331 1.00 95.94 219 ALA A O 1
ATOM 1601 N N . ASP A 1 220 ? 9.876 -7.528 -16.791 1.00 94.50 220 ASP A N 1
ATOM 1602 C CA . ASP A 1 220 ? 9.474 -8.270 -17.989 1.00 94.50 220 ASP A CA 1
ATOM 1603 C C . ASP A 1 220 ? 9.223 -7.343 -19.200 1.00 94.50 220 ASP A C 1
ATOM 1605 O O . ASP A 1 220 ? 9.008 -7.821 -20.315 1.00 94.50 220 ASP A O 1
ATOM 1609 N N . HIS A 1 221 ? 9.275 -6.021 -18.995 1.00 95.50 221 HIS A N 1
ATOM 1610 C CA . HIS A 1 221 ? 9.078 -4.990 -20.013 1.00 95.50 221 HIS A CA 1
ATOM 1611 C C . HIS A 1 221 ? 10.407 -4.312 -20.384 1.00 95.50 221 HIS A C 1
ATOM 1613 O O . HIS A 1 221 ? 11.369 -4.330 -19.614 1.00 95.50 221 HIS A O 1
ATOM 1619 N N . ASP A 1 222 ? 10.464 -3.687 -21.565 1.00 94.38 222 ASP A N 1
ATOM 1620 C CA . ASP A 1 222 ? 11.646 -2.964 -22.067 1.00 94.38 222 ASP A CA 1
ATOM 1621 C C . ASP A 1 222 ? 11.815 -1.602 -21.364 1.00 94.38 222 ASP A C 1
ATOM 1623 O O . ASP A 1 222 ? 11.671 -0.538 -21.960 1.00 94.38 222 ASP A O 1
ATOM 1627 N N . LEU A 1 223 ? 12.050 -1.650 -20.050 1.00 95.81 223 LEU A N 1
ATOM 1628 C CA . LEU A 1 223 ? 12.193 -0.502 -19.160 1.00 95.81 223 LEU A CA 1
ATOM 1629 C C . LEU A 1 223 ? 13.509 -0.601 -18.390 1.00 95.81 223 LEU A C 1
ATOM 1631 O O . LEU A 1 223 ? 13.827 -1.620 -17.759 1.00 95.81 223 LEU A O 1
ATOM 1635 N N . ASP A 1 224 ? 14.278 0.485 -18.383 1.00 94.12 224 ASP A N 1
ATOM 1636 C CA . ASP A 1 224 ? 15.479 0.536 -17.567 1.00 94.12 224 ASP A CA 1
ATOM 1637 C C . ASP A 1 224 ? 15.135 0.528 -16.068 1.00 94.12 224 ASP A C 1
ATOM 1639 O O . ASP A 1 224 ? 14.011 0.780 -15.629 1.00 94.12 224 ASP A O 1
ATOM 1643 N N . ARG A 1 225 ? 16.122 0.171 -15.247 1.00 92.69 225 ARG A N 1
ATOM 1644 C CA . ARG A 1 225 ? 15.932 0.005 -13.803 1.00 92.69 225 ARG A CA 1
ATOM 1645 C C . ARG A 1 225 ? 15.455 1.289 -13.120 1.00 92.69 225 ARG A C 1
ATOM 1647 O O . ARG A 1 225 ? 14.672 1.187 -12.179 1.00 92.69 225 ARG A O 1
ATOM 1654 N N . ALA A 1 226 ? 15.914 2.460 -13.564 1.00 91.19 226 ALA A N 1
ATOM 1655 C CA . ALA A 1 226 ? 15.531 3.720 -12.943 1.00 91.19 226 ALA A CA 1
ATOM 1656 C C . ALA A 1 226 ? 14.046 4.001 -13.191 1.00 91.19 226 ALA A C 1
ATOM 1658 O O . ALA A 1 226 ? 13.329 4.291 -12.236 1.00 91.19 226 ALA A O 1
ATOM 1659 N N . THR A 1 227 ? 13.558 3.791 -14.417 1.00 94.75 227 THR A N 1
ATOM 1660 C CA . THR A 1 227 ? 12.128 3.918 -14.742 1.00 94.75 227 THR A CA 1
ATOM 1661 C C . THR A 1 227 ? 11.262 2.928 -13.968 1.00 94.75 227 THR A C 1
ATOM 1663 O O . THR A 1 227 ? 10.191 3.291 -13.488 1.00 94.75 227 THR A O 1
ATOM 1666 N N . ARG A 1 228 ? 11.728 1.688 -13.771 1.00 96.00 228 ARG A N 1
ATOM 1667 C CA . ARG A 1 228 ? 10.982 0.689 -12.984 1.00 96.00 228 ARG A CA 1
ATOM 1668 C C . ARG A 1 228 ? 10.801 1.102 -11.526 1.00 96.00 228 ARG A C 1
ATOM 1670 O O . ARG A 1 228 ? 9.708 0.981 -10.984 1.00 96.00 228 ARG A O 1
ATOM 1677 N N . VAL A 1 229 ? 11.862 1.614 -10.906 1.00 94.44 229 VAL A N 1
ATOM 1678 C CA . VAL A 1 229 ? 11.828 2.121 -9.526 1.00 94.44 229 VAL A CA 1
ATOM 1679 C C . VAL A 1 229 ? 10.978 3.391 -9.429 1.00 94.44 229 VAL A C 1
ATOM 1681 O O . VAL A 1 229 ? 10.174 3.517 -8.511 1.00 94.44 229 VAL A O 1
ATOM 1684 N N . ALA A 1 230 ? 11.107 4.299 -10.397 1.00 92.75 230 ALA A N 1
ATOM 1685 C CA . ALA A 1 230 ? 10.305 5.516 -10.508 1.00 92.75 230 ALA A CA 1
ATOM 1686 C C . ALA A 1 230 ? 8.795 5.240 -10.599 1.00 92.75 230 ALA A C 1
ATOM 1688 O O . ALA A 1 230 ? 7.996 5.930 -9.970 1.00 92.75 230 ALA A O 1
ATOM 1689 N N . ALA A 1 231 ? 8.405 4.214 -11.356 1.00 95.12 231 ALA A N 1
ATOM 1690 C CA . ALA A 1 231 ? 7.009 3.843 -11.556 1.00 95.12 231 ALA A CA 1
ATOM 1691 C C . ALA A 1 231 ? 6.361 3.182 -10.327 1.00 95.12 231 ALA A C 1
ATOM 1693 O O . ALA A 1 231 ? 5.142 3.245 -10.173 1.00 95.12 231 ALA A O 1
ATOM 1694 N N . ALA A 1 232 ? 7.146 2.552 -9.447 1.00 95.56 232 ALA A N 1
ATOM 1695 C CA . ALA A 1 232 ? 6.630 1.707 -8.370 1.00 95.56 232 ALA A CA 1
ATOM 1696 C C . ALA A 1 232 ? 5.704 2.455 -7.393 1.00 95.56 232 ALA A C 1
ATOM 1698 O O . ALA A 1 232 ? 4.644 1.942 -7.034 1.00 95.56 232 ALA A O 1
ATOM 1699 N N . GLY A 1 233 ? 6.069 3.684 -7.014 1.00 92.62 233 GLY A N 1
ATOM 1700 C CA . GLY A 1 233 ? 5.259 4.537 -6.142 1.00 92.62 233 GLY A CA 1
ATOM 1701 C C . GLY A 1 233 ? 3.886 4.869 -6.740 1.00 92.62 233 GLY A C 1
ATOM 1702 O O . GLY A 1 233 ? 2.877 4.474 -6.153 1.00 92.62 233 GLY A O 1
ATOM 1703 N N . PRO A 1 234 ? 3.823 5.541 -7.906 1.00 91.69 234 PRO A N 1
ATOM 1704 C CA . PRO A 1 234 ? 2.567 5.887 -8.576 1.00 91.69 234 PRO A CA 1
ATOM 1705 C C . PRO A 1 234 ? 1.679 4.691 -8.932 1.00 91.69 234 PRO A C 1
ATOM 1707 O O . PRO A 1 234 ? 0.457 4.811 -8.894 1.00 91.69 234 PRO A O 1
ATOM 1710 N N . LEU A 1 235 ? 2.259 3.522 -9.236 1.00 95.12 235 LEU A N 1
ATOM 1711 C CA . LEU A 1 235 ? 1.479 2.319 -9.549 1.00 95.12 235 LEU A CA 1
ATOM 1712 C C . LEU A 1 235 ? 0.544 1.898 -8.407 1.00 95.12 235 LEU A C 1
ATOM 1714 O O . LEU A 1 235 ? -0.490 1.287 -8.672 1.00 95.12 235 LEU A O 1
ATOM 1718 N N . ARG A 1 236 ? 0.835 2.284 -7.155 1.00 95.00 236 ARG A N 1
ATOM 1719 C CA . ARG A 1 236 ? -0.042 2.030 -5.999 1.00 95.00 23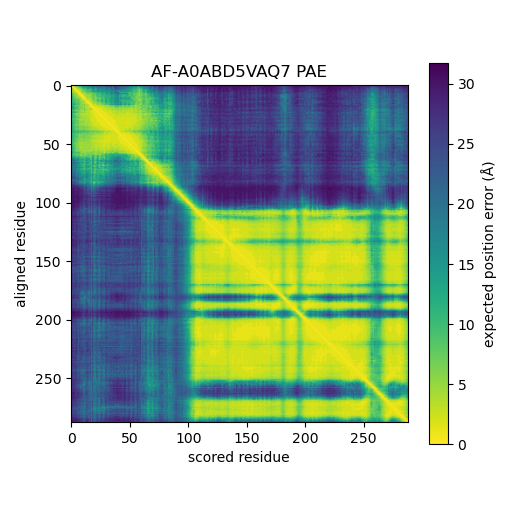6 ARG A CA 1
ATOM 1720 C C . ARG A 1 236 ? -1.446 2.623 -6.140 1.00 95.00 236 ARG A C 1
ATOM 1722 O O . ARG A 1 236 ? -2.353 2.136 -5.473 1.00 95.00 236 ARG A O 1
ATOM 1729 N N . LEU A 1 237 ? -1.640 3.602 -7.030 1.00 92.25 237 LEU A N 1
ATOM 1730 C CA . LEU A 1 237 ? -2.959 4.131 -7.393 1.00 92.25 237 LEU A CA 1
ATOM 1731 C C . LEU A 1 237 ? -3.898 3.074 -7.994 1.00 92.25 237 LEU A C 1
ATOM 1733 O O . LEU A 1 237 ? -5.111 3.242 -7.948 1.00 92.25 237 LEU A O 1
ATOM 1737 N N . PHE A 1 238 ? -3.344 1.988 -8.534 1.00 94.12 238 PHE A N 1
ATOM 1738 C CA . PHE A 1 238 ? -4.082 0.905 -9.185 1.00 94.12 238 PHE A CA 1
ATOM 1739 C C . PHE A 1 238 ? -4.167 -0.368 -8.326 1.00 94.12 238 PHE A C 1
ATOM 1741 O O . PHE A 1 238 ? -4.441 -1.445 -8.854 1.00 94.12 238 PHE A O 1
ATOM 1748 N N . LEU A 1 239 ? -3.870 -0.287 -7.022 1.00 95.50 239 LEU A N 1
ATOM 1749 C CA . LEU A 1 239 ? -4.012 -1.432 -6.123 1.00 95.50 239 LEU A CA 1
ATOM 1750 C C . LEU A 1 239 ? -5.488 -1.725 -5.861 1.00 95.50 239 LEU A C 1
ATOM 1752 O O . LEU A 1 239 ? -6.173 -0.913 -5.249 1.00 95.50 239 LEU A O 1
ATOM 1756 N N . ASP A 1 240 ? -5.923 -2.927 -6.232 1.00 92.94 240 ASP A N 1
ATOM 1757 C CA . ASP A 1 240 ? -7.250 -3.451 -5.886 1.00 92.94 240 ASP A CA 1
ATOM 1758 C C . ASP A 1 240 ? -7.219 -4.280 -4.584 1.00 92.94 240 ASP A C 1
ATOM 1760 O O . ASP A 1 240 ? -8.191 -4.328 -3.832 1.00 92.94 240 ASP A O 1
ATOM 1764 N N . GLU A 1 241 ? -6.083 -4.926 -4.294 1.00 94.31 241 GLU A N 1
ATOM 1765 C CA . GLU A 1 241 ? -5.908 -5.866 -3.181 1.00 94.31 241 GLU A CA 1
ATOM 1766 C C . GLU A 1 241 ? -4.769 -5.427 -2.247 1.00 94.31 241 GLU A C 1
ATOM 1768 O O . GLU A 1 241 ? -3.677 -5.053 -2.678 1.00 94.31 241 GLU A O 1
ATOM 1773 N N . CYS A 1 242 ? -5.000 -5.512 -0.936 1.00 95.25 242 CYS A N 1
ATOM 1774 C CA . CYS A 1 242 ? -4.040 -5.087 0.069 1.00 95.25 242 CYS A CA 1
ATOM 1775 C C . CYS A 1 242 ? -2.799 -6.001 0.089 1.00 95.25 242 CYS A C 1
ATOM 1777 O O . CYS A 1 242 ? -2.923 -7.208 0.341 1.00 95.25 242 CYS A O 1
ATOM 1779 N N . PRO A 1 243 ? -1.580 -5.442 -0.028 1.00 96.38 243 PRO A N 1
ATOM 1780 C CA . PRO A 1 243 ? -0.340 -6.212 0.059 1.00 96.38 243 PRO A CA 1
ATOM 1781 C C . PRO A 1 243 ? -0.139 -6.933 1.397 1.00 96.38 243 PRO A C 1
ATOM 1783 O O . PRO A 1 243 ? 0.511 -7.973 1.432 1.00 96.38 243 PRO A O 1
ATOM 1786 N N . ALA A 1 244 ? -0.715 -6.423 2.494 1.00 91.00 244 ALA A N 1
ATOM 1787 C CA . ALA A 1 244 ? -0.572 -7.023 3.822 1.00 91.00 244 ALA A CA 1
ATOM 1788 C C . ALA A 1 244 ? -1.519 -8.204 4.076 1.00 91.00 244 ALA A C 1
ATOM 1790 O O . ALA A 1 244 ? -1.101 -9.191 4.672 1.00 91.00 244 ALA A O 1
ATOM 1791 N N . CYS A 1 245 ? -2.797 -8.092 3.701 1.00 91.81 245 CYS A N 1
ATOM 1792 C CA . CYS A 1 245 ? -3.829 -9.043 4.140 1.00 91.81 245 CYS A CA 1
ATOM 1793 C C . CYS A 1 245 ? -4.699 -9.613 3.014 1.00 91.81 245 CYS A C 1
ATOM 1795 O O . CYS A 1 245 ? -5.434 -10.565 3.259 1.00 91.81 245 CYS A O 1
ATOM 1797 N N . GLY A 1 246 ? -4.623 -9.063 1.800 1.00 92.25 246 GLY A N 1
ATOM 1798 C CA . GLY A 1 246 ? -5.482 -9.473 0.691 1.00 92.25 246 GLY A CA 1
ATOM 1799 C C . GLY A 1 246 ? -6.897 -8.898 0.702 1.00 92.25 246 GLY A C 1
ATOM 1800 O O . GLY A 1 246 ? -7.709 -9.332 -0.104 1.00 92.25 246 GLY A O 1
ATOM 1801 N N . GLY A 1 247 ? -7.207 -7.978 1.618 1.00 90.00 247 GLY A N 1
ATOM 1802 C CA . GLY A 1 247 ? -8.495 -7.280 1.649 1.00 90.00 247 GLY A CA 1
ATOM 1803 C C . GLY A 1 247 ? -8.599 -6.185 0.590 1.00 90.00 247 GLY A C 1
ATOM 1804 O O . GLY A 1 247 ? -7.584 -5.771 0.026 1.00 90.00 247 GLY A O 1
ATOM 1805 N N . ASP A 1 248 ? -9.809 -5.680 0.369 1.00 92.94 248 ASP A N 1
ATOM 1806 C CA . ASP A 1 248 ? -10.081 -4.660 -0.647 1.00 92.94 248 ASP A CA 1
ATOM 1807 C C . ASP A 1 248 ? -9.384 -3.331 -0.311 1.00 92.94 248 ASP A C 1
ATOM 1809 O O . ASP A 1 248 ? -9.337 -2.894 0.849 1.00 92.94 248 ASP A O 1
ATOM 1813 N N . VAL A 1 249 ? -8.839 -2.679 -1.339 1.00 92.31 249 VAL A N 1
ATOM 1814 C CA . VAL A 1 249 ? -8.297 -1.319 -1.255 1.00 92.31 249 VAL A CA 1
ATOM 1815 C C . VAL A 1 249 ? -9.358 -0.338 -1.727 1.00 92.31 249 VAL A C 1
ATOM 1817 O O . VAL A 1 249 ? -9.943 -0.491 -2.795 1.00 92.31 249 VAL A O 1
ATOM 1820 N N . VAL A 1 250 ? -9.623 0.676 -0.909 1.00 88.19 250 VAL A N 1
ATOM 1821 C CA . VAL A 1 250 ? -10.652 1.681 -1.176 1.00 88.19 250 VAL A CA 1
ATOM 1822 C C . VAL A 1 250 ? -10.093 3.083 -0.993 1.00 88.19 250 VAL A C 1
ATOM 1824 O O . VAL A 1 250 ? -9.224 3.320 -0.147 1.00 88.19 250 VAL A O 1
ATOM 1827 N N . GLU A 1 251 ? -10.628 4.028 -1.761 1.00 87.06 251 GLU A N 1
ATOM 1828 C CA . GLU A 1 251 ? -10.436 5.445 -1.482 1.00 87.06 251 GLU A CA 1
ATOM 1829 C C . GLU A 1 251 ? -11.244 5.842 -0.239 1.00 87.06 251 GLU A C 1
ATOM 1831 O O . GLU A 1 251 ? -12.439 5.560 -0.118 1.00 87.06 251 GLU A O 1
ATOM 1836 N N . THR A 1 252 ? -10.579 6.482 0.715 1.00 79.19 252 THR A N 1
ATOM 1837 C CA . THR A 1 252 ? -11.175 6.974 1.958 1.00 79.19 252 THR A CA 1
ATOM 1838 C C . THR A 1 252 ? -10.428 8.222 2.437 1.00 79.19 252 THR A C 1
ATOM 1840 O O . THR A 1 252 ? -9.646 8.811 1.698 1.00 79.19 252 THR A O 1
ATOM 1843 N N . THR A 1 253 ? -10.659 8.652 3.676 1.00 73.31 253 THR A N 1
ATOM 1844 C CA . THR A 1 253 ? -9.958 9.786 4.290 1.00 73.31 253 THR A CA 1
ATOM 1845 C C . THR A 1 253 ? -9.209 9.362 5.551 1.00 73.31 253 THR A C 1
ATOM 1847 O O . THR A 1 253 ? -9.567 8.387 6.221 1.00 73.31 253 THR A O 1
ATOM 1850 N N . THR A 1 254 ? -8.184 10.122 5.937 1.00 64.38 254 THR A N 1
ATOM 1851 C CA . THR A 1 254 ? -7.397 9.870 7.165 1.00 64.38 254 THR A CA 1
ATOM 1852 C C . THR A 1 254 ? -8.241 9.832 8.449 1.00 64.38 254 THR A C 1
ATOM 1854 O O . THR A 1 254 ? -7.914 9.102 9.392 1.00 64.38 254 THR A O 1
ATOM 1857 N N . VAL A 1 255 ? -9.364 10.557 8.484 1.00 58.47 255 VAL A N 1
ATOM 1858 C CA . VAL A 1 255 ? -10.330 10.537 9.598 1.00 58.47 255 VAL A CA 1
ATOM 1859 C C . VAL A 1 255 ? -11.025 9.182 9.707 1.00 58.47 255 VAL A C 1
ATOM 1861 O O . VAL A 1 255 ? -11.195 8.661 10.809 1.00 58.47 255 VAL A O 1
ATOM 1864 N N . GLU A 1 256 ? -11.420 8.591 8.583 1.00 53.59 256 GLU A N 1
ATOM 1865 C CA . GLU A 1 256 ? -12.172 7.333 8.573 1.00 53.59 256 GLU A CA 1
ATOM 1866 C C . GLU A 1 256 ? -11.268 6.107 8.731 1.00 53.59 256 GLU A C 1
ATOM 1868 O O . GLU A 1 256 ? -11.662 5.142 9.391 1.00 53.59 256 GLU A O 1
ATOM 1873 N N . CYS A 1 257 ? -10.033 6.191 8.230 1.00 49.41 257 CYS A N 1
ATOM 1874 C CA . CYS A 1 257 ? -9.036 5.127 8.324 1.00 49.41 257 CYS A CA 1
ATOM 1875 C C . CYS A 1 257 ? -8.362 5.050 9.707 1.00 49.41 257 CYS A C 1
ATOM 1877 O O . CYS A 1 257 ? -8.185 3.964 10.253 1.00 49.41 257 CYS A O 1
ATOM 1879 N N . CYS A 1 258 ? -7.988 6.186 10.313 1.00 52.78 258 CYS A N 1
ATOM 1880 C CA . CYS A 1 258 ? -7.213 6.199 11.566 1.00 52.78 258 CYS A CA 1
ATOM 1881 C C . CYS A 1 258 ? -7.964 6.792 12.768 1.00 52.78 258 CYS A C 1
ATOM 1883 O O . CYS A 1 258 ? -7.387 6.907 13.849 1.00 52.78 258 CYS A O 1
ATOM 1885 N N . GLY A 1 259 ? -9.227 7.204 12.605 1.00 50.78 259 GLY A N 1
ATOM 1886 C CA . GLY A 1 259 ? -9.916 8.006 13.623 1.00 50.78 259 GLY A CA 1
ATOM 1887 C C . GLY A 1 259 ? -9.236 9.360 13.849 1.00 50.78 259 GLY A C 1
ATOM 1888 O O . GLY A 1 259 ? -9.355 9.926 14.936 1.00 50.78 259 GLY A O 1
ATOM 1889 N N . GLY A 1 260 ? -8.472 9.840 12.858 1.00 46.44 260 GLY A N 1
ATOM 1890 C CA . GLY A 1 260 ? -7.722 11.085 12.948 1.00 46.44 260 GLY A CA 1
ATOM 1891 C C . GLY A 1 260 ? -8.654 12.266 13.190 1.00 46.44 260 GLY A C 1
ATOM 1892 O O . GLY A 1 260 ? -9.752 12.332 12.643 1.00 46.44 260 GLY A O 1
ATOM 1893 N N . THR A 1 261 ? -8.226 13.211 14.019 1.00 44.59 261 THR A N 1
ATOM 1894 C CA . THR A 1 261 ? -8.851 14.530 14.081 1.00 44.59 261 THR A CA 1
ATOM 1895 C C . THR A 1 261 ? -8.151 15.398 13.050 1.00 44.59 261 THR A C 1
ATOM 1897 O O . THR A 1 261 ? -6.991 15.760 13.249 1.00 44.59 261 THR A O 1
ATOM 1900 N N . ALA A 1 262 ? -8.827 15.747 11.957 1.00 46.44 262 ALA A N 1
ATOM 1901 C CA . ALA A 1 262 ? -8.382 16.895 11.185 1.00 46.44 262 ALA A CA 1
ATOM 1902 C C . ALA A 1 262 ? -8.444 18.095 12.149 1.00 46.44 262 ALA A C 1
ATOM 1904 O O . ALA A 1 262 ? -9.491 18.346 12.754 1.00 46.44 262 ALA A O 1
ATOM 1905 N N . GLY A 1 263 ? -7.307 18.748 12.414 1.00 43.12 263 GLY A N 1
ATOM 1906 C CA . GLY A 1 263 ? -7.269 19.910 13.305 1.00 43.12 263 GLY A CA 1
ATOM 1907 C C . GLY A 1 263 ? -8.305 20.947 12.863 1.00 43.12 263 GLY A C 1
ATOM 1908 O O . GLY A 1 263 ? -8.677 20.981 11.693 1.00 43.12 263 GLY A O 1
ATOM 1909 N N . ALA A 1 264 ? -8.805 21.782 13.778 1.00 40.19 264 ALA A N 1
ATOM 1910 C CA . ALA A 1 264 ? -9.845 22.760 13.452 1.00 40.19 264 ALA A CA 1
ATOM 1911 C C . ALA A 1 264 ? -9.465 23.596 12.206 1.00 40.19 264 ALA A C 1
ATOM 1913 O O . ALA A 1 264 ? -8.566 24.434 12.269 1.00 40.19 264 ALA A O 1
ATOM 1914 N N . GLY A 1 265 ? -10.148 23.342 11.082 1.00 47.50 265 GLY A N 1
ATOM 1915 C CA . GLY A 1 265 ? -9.929 24.011 9.794 1.00 47.50 265 GLY A CA 1
ATOM 1916 C C . GLY A 1 265 ? -9.102 23.249 8.747 1.00 47.50 265 GLY A C 1
ATOM 1917 O O . GLY A 1 265 ? -8.912 23.801 7.669 1.00 47.50 265 GLY A O 1
ATOM 1918 N N . ALA A 1 266 ? -8.630 22.028 9.018 1.00 52.94 266 ALA A N 1
ATOM 1919 C CA . ALA A 1 266 ? -8.001 21.163 8.015 1.00 52.94 266 ALA A CA 1
ATOM 1920 C C . ALA A 1 266 ? -9.021 20.171 7.429 1.00 52.94 266 ALA A C 1
ATOM 1922 O O . ALA A 1 266 ? -9.803 19.576 8.174 1.00 52.94 266 ALA A O 1
ATOM 1923 N N . SER A 1 267 ? -9.009 19.994 6.107 1.00 54.66 267 SER A N 1
ATOM 1924 C CA . SER A 1 267 ? -9.677 18.865 5.452 1.00 54.66 267 SER A CA 1
ATOM 1925 C C . SER A 1 267 ? -8.828 17.607 5.659 1.00 54.66 267 SER A C 1
ATOM 1927 O O . SER A 1 267 ? -7.604 17.709 5.679 1.00 54.66 267 SER A O 1
ATOM 1929 N N . PRO A 1 268 ? -9.432 16.434 5.889 1.00 61.72 268 PRO A N 1
ATOM 1930 C CA . PRO A 1 268 ? -8.664 15.205 6.011 1.00 61.72 268 PRO A CA 1
ATOM 1931 C C . PRO A 1 268 ? -8.136 14.743 4.654 1.00 61.72 268 PRO A C 1
ATOM 1933 O O . PRO A 1 268 ? -8.914 14.678 3.707 1.00 61.72 268 PRO A O 1
ATOM 1936 N N . ASP A 1 269 ? -6.856 14.359 4.596 1.00 70.94 269 ASP A N 1
ATOM 1937 C CA . ASP A 1 269 ? -6.256 13.858 3.355 1.00 70.94 269 ASP A CA 1
ATOM 1938 C C . ASP A 1 269 ? -7.043 12.663 2.803 1.00 70.94 269 ASP A C 1
ATOM 1940 O O . ASP A 1 269 ? -7.439 11.757 3.559 1.00 70.94 269 ASP A O 1
ATOM 1944 N N . HIS A 1 270 ? -7.223 12.655 1.485 1.00 80.44 270 HIS A N 1
ATOM 1945 C CA . HIS A 1 270 ? -7.723 11.512 0.735 1.00 80.44 270 HIS A CA 1
ATOM 1946 C C . HIS A 1 270 ? -6.623 10.451 0.639 1.00 80.44 270 HIS A C 1
ATOM 1948 O O . HIS A 1 270 ? -5.452 10.761 0.429 1.00 80.44 270 HIS A O 1
ATOM 1954 N N . VAL A 1 271 ? -6.967 9.183 0.843 1.00 86.88 271 VAL A N 1
ATOM 1955 C CA . VAL A 1 271 ? -5.995 8.084 0.895 1.00 86.88 271 VAL A CA 1
ATOM 1956 C C . VAL A 1 271 ? -6.546 6.831 0.236 1.00 86.88 271 VAL A C 1
ATOM 1958 O O . VAL A 1 271 ? -7.744 6.564 0.308 1.00 86.88 271 VAL A O 1
ATOM 1961 N N . LEU A 1 272 ? -5.653 6.012 -0.317 1.00 89.88 272 LEU A N 1
ATOM 1962 C CA . LEU A 1 272 ? -5.942 4.606 -0.584 1.00 89.88 272 LEU A CA 1
ATOM 1963 C C . LEU A 1 272 ? -5.569 3.791 0.649 1.00 89.88 272 LEU A C 1
ATOM 1965 O O . LEU A 1 272 ? -4.421 3.830 1.111 1.00 89.88 272 LEU A O 1
ATOM 1969 N N . ALA A 1 273 ? -6.537 3.061 1.197 1.00 89.69 273 ALA A N 1
A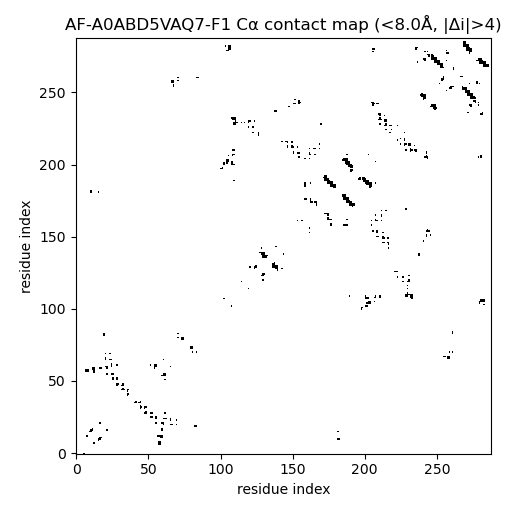TOM 1970 C CA . ALA A 1 273 ? -6.334 2.221 2.367 1.00 89.69 273 ALA A CA 1
ATOM 1971 C C . ALA A 1 273 ? -7.121 0.911 2.279 1.00 89.69 273 ALA A C 1
ATOM 1973 O O . ALA A 1 273 ? -8.143 0.818 1.605 1.00 89.69 273 ALA A O 1
ATOM 1974 N N . CYS A 1 274 ? -6.641 -0.112 2.983 1.00 86.94 274 CYS A N 1
ATOM 1975 C CA . CYS A 1 274 ? -7.348 -1.383 3.082 1.00 86.94 274 CYS A CA 1
ATOM 1976 C C . CYS A 1 274 ? -8.548 -1.291 4.035 1.00 86.94 274 CYS A C 1
ATOM 1978 O O . CYS A 1 274 ? -8.391 -0.846 5.173 1.00 86.94 274 CYS A O 1
ATOM 1980 N N . SER A 1 275 ? -9.712 -1.800 3.623 1.00 85.75 275 SER A N 1
ATOM 1981 C CA . SER A 1 275 ? -10.924 -1.846 4.460 1.00 85.75 275 SER A CA 1
ATOM 1982 C C . SER A 1 275 ? -10.811 -2.757 5.688 1.00 85.75 275 SER A C 1
ATOM 1984 O O . SER A 1 275 ? -11.526 -2.562 6.676 1.00 85.75 275 SER A O 1
ATOM 1986 N N . ASP A 1 276 ? -9.927 -3.756 5.623 1.00 79.94 276 ASP A N 1
ATOM 1987 C CA . ASP A 1 276 ? -9.878 -4.859 6.586 1.00 79.94 276 ASP A CA 1
ATOM 1988 C C . ASP A 1 276 ? -8.801 -4.666 7.654 1.00 79.94 276 ASP A C 1
ATOM 1990 O O . ASP A 1 276 ? -9.024 -4.976 8.826 1.00 79.94 276 ASP A O 1
ATOM 1994 N N . CYS A 1 277 ? -7.624 -4.170 7.256 1.00 82.88 277 CYS A N 1
ATOM 1995 C CA . CYS A 1 277 ? -6.487 -3.968 8.158 1.00 82.88 277 CYS A CA 1
ATOM 1996 C C . CYS A 1 277 ? -6.083 -2.499 8.339 1.00 82.88 277 CYS A C 1
ATOM 1998 O O . CYS A 1 277 ? -5.102 -2.239 9.035 1.00 82.88 277 CYS A O 1
ATOM 2000 N N . ASP A 1 278 ? -6.809 -1.560 7.719 1.00 80.62 278 ASP A N 1
ATOM 2001 C CA . ASP A 1 278 ? -6.560 -0.113 7.782 1.00 80.62 278 ASP A CA 1
ATOM 2002 C C . ASP A 1 278 ? -5.134 0.289 7.335 1.00 80.62 278 ASP A C 1
ATOM 2004 O O . ASP A 1 278 ? -4.623 1.356 7.683 1.00 80.62 278 ASP A O 1
ATOM 2008 N N . SER A 1 279 ? -4.453 -0.567 6.561 1.00 84.75 279 SER A N 1
ATOM 2009 C CA . SER A 1 279 ? -3.143 -0.241 5.999 1.00 84.75 279 SER A CA 1
ATOM 2010 C C . SER A 1 279 ? -3.304 0.868 4.966 1.00 84.75 279 SER A C 1
ATOM 2012 O O . SER A 1 279 ? -3.973 0.675 3.952 1.00 84.75 279 SER A O 1
ATOM 2014 N N . ARG A 1 280 ? -2.682 2.020 5.230 1.00 87.75 280 ARG A N 1
ATOM 2015 C CA . ARG A 1 280 ? -2.591 3.123 4.271 1.00 87.75 280 ARG A CA 1
ATOM 2016 C C . ARG A 1 280 ? -1.525 2.807 3.227 1.00 87.75 280 ARG A C 1
ATOM 2018 O O . ARG A 1 280 ? -0.378 2.543 3.582 1.00 87.75 280 ARG A O 1
ATOM 2025 N N . LEU A 1 281 ? -1.919 2.875 1.963 1.00 90.62 281 LEU A N 1
ATOM 2026 C CA . LEU A 1 281 ? -1.109 2.483 0.814 1.00 90.62 281 LEU A CA 1
ATOM 2027 C C . LEU A 1 281 ? -0.739 3.662 -0.073 1.00 90.62 281 LEU A C 1
ATOM 2029 O O . LEU A 1 281 ? 0.269 3.570 -0.758 1.00 90.62 281 LEU A O 1
ATOM 2033 N N . PHE A 1 282 ? -1.510 4.748 -0.067 1.00 88.94 282 PHE A N 1
ATOM 2034 C CA . PHE A 1 282 ? -1.209 5.950 -0.844 1.00 88.94 282 PHE A CA 1
ATOM 2035 C C . PHE A 1 282 ? -1.916 7.167 -0.238 1.00 88.94 282 PHE A C 1
ATOM 2037 O O . PHE A 1 282 ? -2.998 7.012 0.333 1.00 88.94 282 PHE A O 1
ATOM 2044 N N . THR A 1 283 ? -1.332 8.357 -0.372 1.00 85.62 283 THR A N 1
ATOM 2045 C CA . THR A 1 283 ? -1.998 9.630 -0.053 1.00 85.62 283 THR A CA 1
ATOM 2046 C C . THR A 1 283 ? -2.283 10.357 -1.360 1.00 85.62 283 THR A C 1
ATOM 2048 O O . THR A 1 283 ? -1.374 10.601 -2.146 1.00 85.62 283 THR A O 1
ATOM 2051 N N . LEU A 1 284 ? -3.554 10.645 -1.616 1.00 80.44 284 LEU A N 1
ATOM 2052 C CA . LEU A 1 284 ? -3.996 11.337 -2.817 1.00 80.44 284 LEU A CA 1
ATOM 2053 C C . LEU A 1 284 ? -3.804 12.850 -2.639 1.00 80.44 284 LEU A C 1
ATOM 2055 O O . LEU A 1 284 ? -3.994 13.355 -1.529 1.00 80.44 284 LEU A O 1
ATOM 2059 N N . PRO A 1 285 ? -3.439 13.577 -3.707 1.00 70.75 285 PRO A N 1
ATOM 2060 C CA . PRO A 1 285 ? -3.436 15.032 -3.672 1.00 70.75 285 PRO A CA 1
ATOM 2061 C C . PRO A 1 285 ? -4.855 15.557 -3.421 1.00 70.75 285 PRO A C 1
ATOM 2063 O O . PRO A 1 285 ? -5.837 14.935 -3.834 1.00 70.75 285 PRO A O 1
ATOM 2066 N N . ASP A 1 286 ? -4.957 16.706 -2.751 1.00 62.75 286 ASP A N 1
ATOM 2067 C CA . ASP A 1 286 ? -6.247 17.353 -2.518 1.00 62.75 286 ASP A CA 1
ATOM 2068 C C . ASP A 1 286 ? -6.947 17.643 -3.860 1.00 62.75 286 ASP A C 1
ATOM 2070 O O . ASP A 1 286 ? -6.308 18.176 -4.774 1.00 62.75 286 ASP A O 1
ATOM 2074 N N . PRO A 1 287 ? -8.244 17.312 -4.006 1.00 53.25 287 PRO A N 1
ATOM 2075 C CA . PRO A 1 287 ? -8.998 17.689 -5.193 1.00 53.25 287 PRO A CA 1
ATOM 2076 C C . PRO A 1 287 ? -9.133 19.221 -5.254 1.00 53.25 287 PRO A C 1
ATOM 2078 O O . PRO A 1 287 ? -9.572 19.839 -4.281 1.00 53.25 287 PRO A O 1
ATOM 2081 N N . GLU A 1 288 ? -8.740 19.821 -6.385 1.00 42.78 288 GLU A N 1
ATOM 2082 C CA . GLU A 1 288 ? -8.887 21.265 -6.660 1.00 42.78 288 GLU A CA 1
ATOM 2083 C C . GLU A 1 288 ? -10.350 21.745 -6.680 1.00 42.78 288 GLU A C 1
ATOM 2085 O O . GLU A 1 288 ? -11.238 21.004 -7.171 1.00 42.78 288 GLU A O 1
#

Solvent-accessible surface area (backbone atoms only — not comparable to full-atom values): 16414 Å² total; per-residue (Å²): 135,57,83,67,60,78,63,37,41,70,78,30,33,78,90,57,38,60,63,62,57,35,52,51,40,51,50,54,46,50,50,54,30,51,55,30,45,75,69,74,35,51,73,60,20,51,50,50,47,54,54,39,51,48,30,39,68,34,46,33,39,69,55,86,66,44,59,67,46,47,59,65,61,32,56,74,36,94,76,35,57,67,70,71,59,87,68,83,64,92,83,74,72,96,81,65,87,83,76,58,81,75,48,63,66,28,62,37,44,84,38,72,94,84,66,61,63,66,61,42,51,51,51,34,40,75,57,56,43,37,39,82,54,87,94,46,78,38,66,27,68,69,55,50,50,51,26,52,51,40,23,58,74,48,38,80,55,55,66,68,58,53,32,50,52,46,34,73,74,32,89,77,44,52,59,46,78,46,76,56,82,90,82,77,59,58,25,38,34,41,34,69,71,96,64,99,51,101,73,42,22,53,20,37,52,43,47,47,39,45,27,48,21,34,33,60,44,43,61,82,40,96,56,58,71,66,51,30,36,52,44,18,48,67,52,53,79,72,50,59,56,28,38,67,79,64,33,52,40,41,82,48,33,44,36,72,62,68,37,44,76,55,55,98,91,51,80,57,54,38,25,35,28,20,80,76,78,50,49,55,52,31,61,49,77,80,85,130

Sequence (288 aa):
MTTFDALRDARYTGEARCWPCTAVNVVVVAAVVLALALVDRVALAAAVAVVGALAVWLRGYVVPFTPRFAPRLVAAVPGGERLFDHGNAPGRDRETADDAPAGTAGDANLAPRDVDAEATLGALVDAGVVVPAGEDLQLDDAFREAWTVRIRDRRDDPVEAVASDVADALADATVSVEDEDVGRGPYVVVSRGDGPSLGDAWLTRPVAVAELAAVEALADHDLDRATRVAAAGPLRLFLDECPACGGDVVETTTVECCGGTAGAGASPDHVLACSDCDSRLFTLPDPE

Foldseek 3Di:
DDPLLVLADPCDDDPNHDPLLLVVLLVVLVVVLVVCVVVVNNVVSVVSNVVSVCCCHRYVHPDPPCLQCVCVVQVVPVPSNVSPPPDPPPPPDPPPPPPDLPDDQQAFALAAPPDDPVVLVVQCVVQQQWDDDPPDIDGDPVLVVQLVVQLVVCQPPDLVVLQVLSCVLDVQWDWDWDDDPRDQGIWTWTHGDPDDDSRIGTHRSQLSSQLSSQLVSCVVTPDDSNSSRVVSSVCLVRDQAGSHPRAGWDWDFPCNLPSDDQPVPGDTWIFTAGPPPSHTNH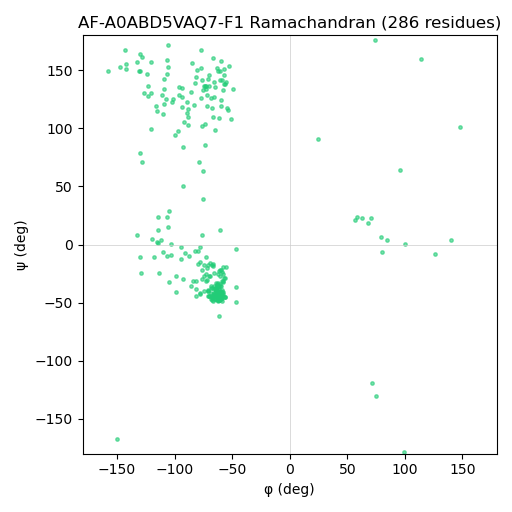TDPDDD

Mean predicted aligned error: 15.12 Å

Radius of gyration: 22.98 Å; Cα contacts (8 Å, |Δi|>4): 407; chains: 1; bounding box: 63×46×62 Å

Nearest PDB structures (foldseek):
  8ffz-assembly1_B  TM=4.161E-01  e=2.244E+00  Saccharomyces cerevisiae S288C
  7nvr-assembly1_d  TM=2.831E-01  e=7.972E-01  Homo sapiens
  6h8k-assembly1_C  TM=2.871E-01  e=3.287E+00  Yarrowia lipolytica
  7mvv-assembly1_A  TM=2.149E-01  e=5.366E+00  Thermochaetoides thermophila DSM 1495

InterPro domains:
  IPR058674 DUF8054, N-terminal domain [PF26236] (5-76)
  IPR058675 DUF8054, C-terminal domain [PF26237] (240-283)
  IPR058775 DUF8054, central domain [PF26238] (123-237)